Protein AF-K1UEY3-F1 (afdb_monomer_lite)

Sequence (201 aa):
MEVGGGGLFATTEDNLRLMKLYADDGMWNGERILSEDYAHKAVSLQNESATEAIGNPEASDNFLGYGFQIWLCQPKGVYRADGAMGQFSVVIPDLDMQISLNETATGAHWAQKTLDTLWAYLDRVKAVQHVEENPEQAARLATRMRHLAIAAPVFAPFSPLRSAINGKMFAVTKGRLRLWNEGMGSLSGAAGEQAIETAEF

Radius of gyration: 21.99 Å; chains: 1; bounding box: 61×35×56 Å

InterPro domains:
  IPR012338 Beta-lactamase/transpeptidase-like [G3DSA:3.40.710.10] (1-124)
  IPR012338 Beta-lactamase/transpeptidase-like [SSF56601] (2-107)
  IPR050789 Diverse Enzymatic Activities [PTHR43283] (2-100)

Secondary structure (DSSP, 8-state):
--BTTB-----HHHHHHHHHHHHTTTEETTEESS-HHHHHHHTS-SB--TTHHHH-TT-GGGGS-EETTEEE-SSTT-EEEEETTTEEEEEEGGGTEEEEEE---SSHHHHHHHHHHHHHHHHHHHHS--PPP-HHHHHHHHHHHHH--PPPP---SS-TTHHHHTT-----SSS---SS-HHHHHHTT---PPP-S----

pLDDT: mean 86.53, std 16.21, range [38.78, 98.69]

Foldseek 3Di:
DDDVQDDDDDDLVRQQVVVVCLLVLQDDPNDRNDHSVLSVQQQDAPDQQLCVCVVAVLQVQRRHHGRPQKGHGPPPSKIWRDDPQQFIWIDDNVVNDIDTDDHRHPGNNVNNVVRVVVVVVVVVVVVDDDDPDDVVVVVVVVVVVVPDDDPDPPDDVDDPCCVVPPPDDFDDPDDDDDPDDCVVCVVVVHDDDDDDPDGDD

Structure (mmCIF, N/CA/C/O backbone):
data_AF-K1UEY3-F1
#
_entry.id   AF-K1UEY3-F1
#
loop_
_atom_site.group_PDB
_atom_site.id
_atom_site.type_symbol
_atom_site.label_atom_id
_atom_site.label_alt_id
_atom_site.label_comp_id
_atom_site.label_asym_id
_atom_site.label_entity_id
_atom_site.label_seq_id
_atom_site.pdbx_PDB_ins_code
_atom_site.Cartn_x
_atom_site.Cartn_y
_atom_site.Cartn_z
_atom_site.occupancy
_atom_site.B_iso_or_equiv
_atom_site.auth_seq_id
_atom_site.auth_comp_id
_atom_site.auth_asym_id
_atom_site.auth_atom_id
_atom_site.pdbx_PDB_model_num
ATOM 1 N N . MET A 1 1 ? 9.711 -11.763 -15.385 1.00 48.81 1 MET A N 1
ATOM 2 C CA . MET A 1 1 ? 10.572 -12.481 -14.427 1.00 48.81 1 MET A CA 1
ATOM 3 C C . MET A 1 1 ? 10.137 -11.991 -13.073 1.00 48.81 1 MET A C 1
ATOM 5 O O . MET A 1 1 ? 10.229 -10.792 -12.845 1.00 48.81 1 MET A O 1
ATOM 9 N N . GLU A 1 2 ? 9.572 -12.871 -12.258 1.00 57.16 2 GLU A N 1
ATOM 10 C CA . GLU A 1 2 ? 9.259 -12.526 -10.877 1.00 57.16 2 GLU A CA 1
ATOM 11 C C . GLU A 1 2 ? 10.536 -12.657 -10.062 1.00 57.16 2 GLU A C 1
ATOM 13 O O . GLU A 1 2 ? 11.255 -13.654 -10.157 1.00 57.16 2 GLU A O 1
ATOM 18 N N . VAL A 1 3 ? 10.850 -11.608 -9.322 1.00 67.69 3 VAL A N 1
ATOM 19 C CA . VAL A 1 3 ? 11.932 -11.583 -8.343 1.00 67.69 3 VAL A CA 1
ATOM 20 C C . VAL A 1 3 ? 11.271 -11.265 -7.008 1.00 67.69 3 VAL A C 1
ATOM 22 O O . VAL A 1 3 ? 10.261 -10.577 -6.994 1.00 67.69 3 VAL A O 1
ATOM 25 N N . GLY A 1 4 ? 11.780 -11.766 -5.883 1.00 70.31 4 GLY A N 1
ATOM 26 C CA . GLY A 1 4 ? 11.072 -11.716 -4.588 1.00 70.31 4 GLY A CA 1
ATOM 27 C C . GLY A 1 4 ? 10.613 -10.333 -4.079 1.00 70.31 4 GLY A C 1
ATOM 28 O O . GLY A 1 4 ? 9.932 -10.285 -3.066 1.00 70.31 4 GLY A O 1
ATOM 29 N N . GLY A 1 5 ? 10.958 -9.231 -4.761 1.00 75.19 5 GLY A N 1
ATOM 30 C CA . GLY A 1 5 ? 10.465 -7.872 -4.502 1.00 75.19 5 GLY A CA 1
ATOM 31 C C . GLY A 1 5 ? 9.754 -7.188 -5.685 1.00 75.19 5 GLY A C 1
ATOM 32 O O . GLY A 1 5 ? 9.592 -5.973 -5.657 1.00 75.19 5 GLY A O 1
ATOM 33 N N . GLY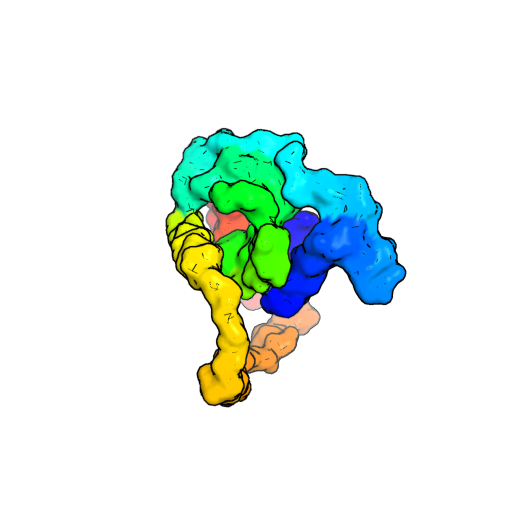 A 1 6 ? 9.368 -7.904 -6.751 1.00 80.81 6 GLY A N 1
ATOM 34 C CA . GLY A 1 6 ? 8.635 -7.305 -7.872 1.00 80.81 6 GLY A CA 1
ATOM 35 C C . GLY A 1 6 ? 8.422 -8.199 -9.099 1.00 80.81 6 GLY A C 1
ATOM 36 O O . GLY A 1 6 ? 9.022 -9.262 -9.257 1.00 80.81 6 GLY A O 1
ATOM 37 N N . GLY A 1 7 ? 7.569 -7.729 -10.014 1.00 82.19 7 GLY A N 1
ATOM 38 C CA . GLY A 1 7 ? 7.275 -8.406 -11.284 1.00 82.19 7 GLY A CA 1
ATOM 39 C C . GLY A 1 7 ? 6.047 -9.320 -11.271 1.00 82.19 7 GLY A C 1
ATOM 40 O O . GLY A 1 7 ? 5.759 -9.917 -12.308 1.00 82.19 7 GLY A O 1
ATOM 41 N N . LEU A 1 8 ? 5.332 -9.391 -10.141 1.00 84.75 8 LEU A N 1
ATOM 42 C CA . LEU A 1 8 ? 4.017 -10.022 -10.034 1.00 84.75 8 LEU A CA 1
ATOM 43 C C . LEU A 1 8 ? 2.961 -9.176 -10.754 1.00 84.75 8 LEU A C 1
ATOM 45 O O . LEU A 1 8 ? 2.913 -7.955 -10.594 1.00 84.75 8 LEU A O 1
ATOM 49 N N . PHE A 1 9 ? 2.087 -9.840 -11.505 1.00 86.56 9 PHE A N 1
ATOM 50 C CA . PHE A 1 9 ? 0.876 -9.236 -12.052 1.00 86.56 9 PHE A CA 1
ATOM 51 C C . PHE A 1 9 ? -0.319 -9.693 -11.220 1.00 86.56 9 PHE A C 1
ATOM 53 O O . PHE A 1 9 ? -0.610 -10.885 -11.155 1.00 86.56 9 PHE A O 1
ATOM 60 N N . ALA A 1 10 ? -1.009 -8.740 -10.603 1.00 88.81 10 ALA A N 1
ATOM 61 C CA . ALA A 1 10 ? -2.159 -8.981 -9.743 1.00 88.81 10 ALA A CA 1
ATOM 62 C C . ALA A 1 10 ? -3.260 -7.966 -10.061 1.00 88.81 10 ALA A C 1
ATOM 64 O O . ALA A 1 10 ? -2.978 -6.841 -10.486 1.00 88.81 10 ALA A O 1
ATOM 65 N N . THR A 1 11 ? -4.520 -8.357 -9.878 1.00 91.25 11 THR A N 1
ATOM 66 C CA . THR A 1 11 ? -5.636 -7.411 -9.963 1.00 91.25 11 THR A CA 1
ATOM 67 C C . THR A 1 11 ? -5.717 -6.558 -8.693 1.00 91.25 11 THR A C 1
ATOM 69 O O . THR A 1 11 ? -5.177 -6.920 -7.647 1.00 91.25 11 THR A O 1
ATOM 72 N N . THR A 1 12 ? -6.442 -5.435 -8.745 1.00 92.75 12 THR A N 1
ATOM 73 C CA . THR A 1 12 ? -6.751 -4.644 -7.539 1.00 92.75 12 THR A CA 1
ATOM 74 C C . THR A 1 12 ? -7.449 -5.494 -6.473 1.00 92.75 12 THR A C 1
ATOM 76 O O . THR A 1 12 ? -7.201 -5.333 -5.282 1.00 92.75 12 THR A O 1
ATOM 79 N N . GLU A 1 13 ? -8.296 -6.436 -6.897 1.00 94.31 13 GLU A N 1
ATOM 80 C CA . GLU A 1 13 ? -8.982 -7.349 -5.985 1.00 94.31 13 GLU A CA 1
ATOM 81 C C . GLU A 1 13 ? -8.008 -8.324 -5.313 1.00 94.31 13 GLU A C 1
ATOM 83 O O . GLU A 1 13 ? -8.126 -8.569 -4.116 1.00 94.31 13 GLU A O 1
ATOM 88 N N . ASP A 1 14 ? -7.012 -8.839 -6.034 1.00 95.19 14 ASP A N 1
ATOM 89 C CA . ASP A 1 14 ? -5.997 -9.730 -5.455 1.00 95.19 14 ASP A CA 1
ATOM 90 C C . ASP A 1 14 ? -5.161 -9.010 -4.389 1.00 95.19 14 ASP A C 1
ATOM 92 O O . ASP A 1 14 ? -4.939 -9.552 -3.305 1.00 95.19 14 ASP A O 1
ATOM 96 N N . ASN A 1 15 ? -4.779 -7.754 -4.645 1.00 95.12 15 ASN A N 1
ATOM 97 C CA . ASN A 1 15 ? -4.096 -6.907 -3.661 1.00 95.12 15 ASN A CA 1
ATOM 98 C C . ASN A 1 15 ? -4.966 -6.654 -2.421 1.00 95.12 15 ASN A C 1
ATOM 100 O O . ASN A 1 15 ? -4.459 -6.585 -1.295 1.00 95.12 15 ASN A O 1
ATOM 104 N N . LEU A 1 16 ? -6.282 -6.516 -2.613 1.00 95.75 16 LEU A N 1
ATOM 105 C CA . LEU A 1 16 ? -7.236 -6.379 -1.519 1.00 95.75 16 LEU A CA 1
ATOM 106 C C . LEU A 1 16 ? -7.303 -7.675 -0.699 1.00 95.75 16 LEU A C 1
ATOM 108 O O . LEU A 1 16 ? -7.108 -7.640 0.513 1.00 95.75 16 LEU A O 1
ATOM 112 N N . ARG A 1 17 ? -7.478 -8.834 -1.343 1.00 97.12 17 ARG A N 1
ATOM 113 C CA . ARG A 1 17 ? -7.512 -10.140 -0.662 1.00 97.12 17 ARG A CA 1
ATOM 114 C C . ARG A 1 17 ? -6.233 -10.423 0.126 1.00 97.12 17 ARG A C 1
ATOM 116 O O . ARG A 1 17 ? -6.317 -10.893 1.257 1.00 97.12 17 ARG A O 1
ATOM 123 N N . LEU A 1 18 ? -5.067 -10.091 -0.435 1.00 96.25 18 LEU A N 1
ATOM 124 C CA . LEU A 1 18 ? -3.784 -10.256 0.249 1.00 96.25 18 LEU A CA 1
ATOM 125 C C . LEU A 1 18 ? -3.750 -9.478 1.565 1.00 96.25 18 LEU A C 1
ATOM 127 O O . LEU A 1 18 ? -3.408 -10.031 2.600 1.00 96.25 18 LEU A O 1
ATOM 131 N N . MET A 1 19 ? -4.121 -8.202 1.549 1.00 97.81 19 MET A N 1
ATOM 132 C CA . MET A 1 19 ? -4.082 -7.397 2.770 1.00 97.81 19 MET A CA 1
ATOM 133 C C . MET A 1 19 ? -5.254 -7.690 3.717 1.00 97.81 19 MET A C 1
ATOM 135 O O . MET A 1 19 ? -5.104 -7.516 4.923 1.00 97.81 19 MET A O 1
ATOM 139 N N . LYS A 1 20 ? -6.364 -8.250 3.216 1.00 97.62 20 LYS A N 1
ATOM 140 C CA . LYS A 1 20 ? -7.438 -8.800 4.055 1.00 97.62 20 LYS A CA 1
ATOM 141 C C . LYS A 1 20 ? -6.966 -10.009 4.865 1.00 97.62 20 LYS A C 1
ATOM 143 O O . LYS A 1 20 ? -7.337 -10.124 6.023 1.00 97.62 20 LYS A O 1
ATOM 148 N N . LEU A 1 21 ? -6.092 -10.853 4.308 1.00 98.31 21 LEU A N 1
ATOM 149 C CA . LEU A 1 21 ? -5.454 -11.944 5.055 1.00 98.31 21 LEU A CA 1
ATOM 150 C C . LEU A 1 21 ? -4.649 -11.425 6.260 1.00 98.31 21 LEU A C 1
ATOM 152 O O . LEU A 1 21 ? -4.688 -12.039 7.322 1.00 98.31 21 LEU A O 1
ATOM 156 N N . TYR A 1 22 ? -3.934 -10.304 6.116 1.00 98.31 22 TYR A N 1
ATOM 157 C CA . TYR A 1 22 ? -3.237 -9.667 7.242 1.00 98.31 22 TYR A CA 1
ATOM 158 C C . TYR A 1 22 ? -4.208 -9.021 8.236 1.00 98.31 22 TYR A C 1
ATOM 160 O O . TYR A 1 22 ? -3.990 -9.131 9.438 1.00 98.31 22 TYR A O 1
ATOM 168 N N . ALA A 1 23 ? -5.280 -8.390 7.743 1.00 97.94 23 ALA A N 1
ATOM 169 C CA . ALA A 1 23 ? -6.330 -7.805 8.578 1.00 97.94 23 ALA A CA 1
ATOM 170 C C . ALA A 1 23 ? -7.088 -8.853 9.411 1.00 97.94 23 ALA A C 1
ATOM 172 O O . ALA A 1 23 ? -7.525 -8.549 10.515 1.00 97.94 23 ALA A O 1
ATOM 173 N N . ASP A 1 24 ? -7.197 -10.080 8.897 1.00 97.81 24 ASP A N 1
ATOM 174 C CA . ASP A 1 24 ? -7.846 -11.223 9.548 1.00 97.81 24 ASP A CA 1
ATOM 175 C C . ASP A 1 24 ? -6.836 -12.135 10.276 1.00 97.81 24 ASP A C 1
ATOM 177 O O . ASP A 1 24 ? -7.026 -13.351 10.362 1.00 97.81 24 ASP A O 1
ATOM 181 N N . ASP A 1 25 ? -5.725 -11.582 10.772 1.00 97.81 25 ASP A N 1
ATOM 182 C CA . ASP A 1 25 ? -4.740 -12.288 11.608 1.00 97.81 25 ASP A CA 1
ATOM 183 C C . ASP A 1 25 ? -4.156 -13.571 10.975 1.00 97.81 25 ASP A C 1
ATOM 185 O O . ASP A 1 25 ? -3.814 -14.555 11.652 1.00 97.81 25 ASP A O 1
ATOM 189 N N . GLY A 1 26 ? -4.050 -13.582 9.644 1.00 98.19 26 GLY A N 1
ATOM 190 C CA . GLY A 1 26 ? -3.556 -14.717 8.870 1.00 98.19 26 GLY A CA 1
ATOM 191 C C . GLY A 1 26 ? -4.595 -15.800 8.573 1.00 98.19 26 GLY A C 1
ATOM 192 O O . GLY A 1 26 ? -4.217 -16.877 8.099 1.00 98.19 26 GLY A O 1
ATOM 193 N N . MET A 1 27 ? -5.877 -15.548 8.843 1.00 98.25 27 MET A N 1
ATOM 194 C CA . MET A 1 27 ? -6.992 -16.441 8.534 1.00 98.25 27 MET A CA 1
ATOM 195 C C . MET A 1 27 ? -7.635 -16.078 7.192 1.00 98.25 27 MET A C 1
ATOM 197 O O . MET A 1 27 ? -7.913 -14.919 6.909 1.00 98.25 27 MET A O 1
ATOM 201 N N . TRP A 1 28 ? -7.943 -17.081 6.376 1.00 97.50 28 TRP A N 1
ATOM 202 C CA . TRP A 1 28 ? -8.722 -16.915 5.155 1.00 97.50 28 TRP A CA 1
ATOM 203 C C . TRP A 1 28 ? -9.786 -18.000 5.072 1.00 97.50 28 TRP A C 1
ATOM 205 O O . TRP A 1 28 ? -9.466 -19.183 5.021 1.00 97.50 28 TRP A O 1
ATOM 215 N N . ASN A 1 29 ? -11.066 -17.618 5.074 1.00 95.94 29 ASN A N 1
ATOM 216 C CA . ASN A 1 29 ? -12.194 -18.558 4.993 1.00 95.94 29 ASN A CA 1
ATOM 217 C C . ASN A 1 29 ? -12.120 -19.737 5.994 1.00 95.94 29 ASN A C 1
ATOM 219 O O . ASN A 1 29 ? -12.515 -20.856 5.677 1.00 95.94 29 ASN A O 1
ATOM 223 N N . GLY A 1 30 ? -11.621 -19.488 7.209 1.00 96.94 30 GLY A N 1
ATOM 224 C CA . GLY A 1 30 ? -11.472 -20.508 8.255 1.00 96.94 30 GLY A CA 1
ATOM 225 C C . GLY A 1 30 ? -10.204 -21.366 8.152 1.00 96.94 30 GLY A C 1
ATOM 226 O O . GLY A 1 30 ? -9.994 -22.227 9.005 1.00 96.94 30 GLY A O 1
ATOM 227 N N . GLU A 1 31 ? -9.345 -21.122 7.160 1.00 98.19 31 GLU A N 1
ATOM 228 C CA . GLU A 1 31 ? -8.023 -21.732 7.036 1.00 98.19 31 GLU A CA 1
ATOM 229 C C . GLU A 1 31 ? -6.918 -20.743 7.429 1.00 98.19 31 GLU A C 1
ATOM 231 O O . GLU A 1 31 ? -6.871 -19.606 6.959 1.00 98.19 31 GLU A O 1
ATOM 236 N N . ARG A 1 32 ? -5.991 -21.181 8.286 1.00 98.12 32 ARG A N 1
ATOM 237 C CA . ARG A 1 32 ? -4.841 -20.370 8.689 1.00 98.12 32 ARG A CA 1
ATOM 238 C C . ARG A 1 32 ? -3.732 -20.472 7.641 1.00 98.12 32 ARG A C 1
ATOM 240 O O . ARG A 1 32 ? -3.050 -21.491 7.578 1.00 98.12 32 ARG A O 1
ATOM 247 N N . ILE A 1 33 ? -3.521 -19.399 6.882 1.00 98.50 33 ILE A N 1
ATOM 248 C CA . ILE A 1 33 ? -2.442 -19.295 5.885 1.00 98.50 33 ILE A CA 1
ATOM 249 C C . ILE A 1 33 ? -1.169 -18.726 6.524 1.00 98.50 33 ILE A C 1
ATOM 251 O O . ILE A 1 33 ? -0.073 -19.224 6.269 1.00 98.50 33 ILE A O 1
ATOM 255 N N . LEU A 1 34 ? -1.304 -17.707 7.381 1.00 98.38 34 LEU A N 1
ATOM 256 C CA . LEU A 1 34 ? -0.196 -17.127 8.147 1.00 98.38 34 LEU A CA 1
ATOM 257 C C . LEU A 1 34 ? -0.386 -17.417 9.637 1.00 98.38 34 LEU A C 1
ATOM 259 O O . LEU A 1 34 ? -1.512 -17.445 10.146 1.00 98.38 34 LEU A O 1
ATOM 263 N N . SER A 1 35 ? 0.710 -17.623 10.370 1.00 98.50 35 SER A N 1
ATOM 264 C CA . SER A 1 35 ? 0.606 -17.627 11.829 1.00 98.50 35 SER A CA 1
ATOM 265 C C . SER A 1 35 ? 0.152 -16.248 12.308 1.00 98.50 35 SER A C 1
ATOM 267 O O . SER A 1 35 ? 0.538 -15.227 11.743 1.00 98.50 35 SER A O 1
ATOM 269 N N . GLU A 1 36 ? -0.659 -16.229 13.360 1.00 98.31 36 GLU A N 1
ATOM 270 C CA . GLU A 1 36 ? -1.155 -14.992 13.973 1.00 98.31 36 GLU A CA 1
ATOM 271 C C . GLU A 1 36 ? 0.005 -14.076 14.381 1.00 98.31 36 GLU A C 1
ATOM 273 O O . GLU A 1 36 ? 0.043 -12.910 14.004 1.00 98.31 36 GLU A O 1
ATOM 278 N N . ASP A 1 37 ? 1.031 -14.648 15.024 1.00 98.44 37 ASP A N 1
ATOM 279 C CA . ASP A 1 37 ? 2.262 -13.936 15.385 1.00 98.44 37 ASP A CA 1
ATOM 280 C C . ASP A 1 37 ? 2.968 -13.316 14.168 1.00 98.44 37 ASP A C 1
ATOM 282 O O . ASP A 1 37 ? 3.451 -12.187 14.243 1.00 98.44 37 ASP A O 1
ATOM 286 N N . TYR A 1 38 ? 3.009 -14.018 13.029 1.00 98.56 38 TYR A N 1
ATOM 287 C CA . TYR A 1 38 ? 3.603 -13.468 11.812 1.00 98.56 38 TYR A CA 1
ATOM 288 C C . TYR A 1 38 ? 2.766 -12.317 11.254 1.00 98.56 38 TYR A C 1
ATOM 290 O O . TYR A 1 38 ? 3.332 -11.278 10.919 1.00 98.56 38 TYR A O 1
ATOM 298 N N . ALA A 1 39 ? 1.442 -12.479 11.170 1.00 98.38 39 ALA A N 1
ATOM 299 C CA . ALA A 1 39 ? 0.544 -11.437 10.679 1.00 98.38 39 ALA A CA 1
ATOM 300 C C . ALA A 1 39 ? 0.660 -10.164 11.535 1.00 98.38 39 ALA A C 1
ATOM 302 O O . ALA A 1 39 ? 0.874 -9.082 10.992 1.00 98.38 39 ALA A O 1
ATOM 303 N N . HIS A 1 40 ? 0.645 -10.303 12.866 1.00 98.19 40 HIS A N 1
ATOM 304 C CA . HIS A 1 40 ? 0.783 -9.187 13.811 1.00 98.19 40 HIS A CA 1
ATOM 305 C C . HIS A 1 40 ? 2.147 -8.502 13.723 1.00 98.19 40 HIS A C 1
ATOM 307 O O . HIS A 1 40 ? 2.232 -7.273 13.739 1.00 98.19 40 HIS A O 1
ATOM 313 N N . LYS A 1 41 ? 3.235 -9.271 13.597 1.00 98.56 41 LYS A N 1
ATOM 314 C CA . LYS A 1 41 ? 4.579 -8.703 13.407 1.00 98.56 41 LYS A CA 1
ATOM 315 C C . LYS A 1 41 ? 4.724 -7.992 12.067 1.00 98.56 41 LYS A C 1
ATOM 317 O O . LYS A 1 41 ? 5.356 -6.943 12.018 1.00 98.56 41 LYS A O 1
ATOM 322 N N . ALA A 1 42 ? 4.126 -8.527 11.004 1.00 98.31 42 ALA A N 1
ATOM 323 C CA . ALA A 1 42 ? 4.171 -7.912 9.682 1.00 98.31 42 ALA A CA 1
ATOM 324 C C . ALA A 1 42 ? 3.507 -6.531 9.672 1.00 98.31 42 ALA A C 1
ATOM 326 O O . ALA A 1 42 ? 3.998 -5.632 9.011 1.00 98.31 42 ALA A O 1
ATOM 327 N N . VAL A 1 43 ? 2.427 -6.327 10.424 1.00 98.19 43 VAL A N 1
ATOM 328 C CA . VAL A 1 43 ? 1.698 -5.043 10.437 1.00 98.19 43 VAL A CA 1
ATOM 329 C C . VAL A 1 43 ? 2.111 -4.112 11.584 1.00 98.19 43 VAL A C 1
ATOM 331 O O . VAL A 1 43 ? 1.445 -3.113 11.847 1.00 98.19 43 VAL A O 1
ATOM 334 N N . SER A 1 44 ? 3.202 -4.426 12.285 1.00 97.88 44 SER A N 1
ATOM 335 C CA . SER A 1 44 ? 3.739 -3.623 13.388 1.00 97.88 44 SER A CA 1
ATOM 336 C C . SER A 1 44 ? 5.190 -3.219 13.137 1.00 97.88 44 SER A C 1
ATOM 338 O O . SER A 1 44 ? 5.862 -3.741 12.250 1.00 97.88 44 SER A O 1
ATOM 340 N N . LEU A 1 45 ? 5.683 -2.256 13.914 1.00 98.25 45 LEU A N 1
ATOM 341 C CA . LEU A 1 45 ? 7.035 -1.730 13.759 1.00 98.25 45 LEU A CA 1
ATOM 342 C C . LEU A 1 45 ? 8.080 -2.812 14.058 1.00 98.25 45 LEU A C 1
ATOM 344 O O . LEU A 1 45 ? 8.238 -3.220 15.208 1.00 98.25 45 LEU A O 1
ATOM 348 N N . GLN A 1 46 ? 8.811 -3.238 13.027 1.00 98.38 46 GLN A N 1
ATOM 349 C CA . GLN A 1 46 ? 9.961 -4.141 13.161 1.00 98.38 46 GLN A CA 1
ATOM 350 C C . GLN A 1 46 ? 11.279 -3.446 12.796 1.00 98.38 46 GLN A C 1
ATOM 352 O O . GLN A 1 46 ? 12.336 -3.836 13.288 1.00 98.38 46 GLN A O 1
ATOM 357 N N . ASN A 1 47 ? 11.221 -2.418 11.944 1.00 97.56 47 ASN A N 1
ATOM 358 C CA . ASN A 1 47 ? 12.363 -1.609 11.543 1.00 97.56 47 ASN A CA 1
ATOM 359 C C . ASN A 1 47 ? 11.983 -0.125 11.463 1.00 97.56 47 ASN A C 1
ATOM 361 O O . ASN A 1 47 ? 10.965 0.228 10.865 1.00 97.56 47 ASN A O 1
ATOM 365 N N . GLU A 1 48 ? 12.829 0.730 12.029 1.00 97.88 48 GLU A N 1
ATOM 366 C CA . GLU A 1 48 ? 12.753 2.179 11.849 1.00 97.88 48 GLU A CA 1
ATOM 367 C C . GLU A 1 48 ? 13.144 2.532 10.411 1.00 97.88 48 GLU A C 1
ATOM 369 O O . GLU A 1 48 ? 14.123 2.007 9.879 1.00 97.88 48 GLU A O 1
ATOM 374 N N . SER A 1 49 ? 12.407 3.439 9.773 1.00 96.69 49 SER A N 1
ATOM 375 C CA . SER A 1 49 ? 12.634 3.785 8.362 1.00 96.69 49 SER A CA 1
ATOM 376 C C . SER A 1 49 ? 12.825 5.281 8.115 1.00 96.69 49 SER A C 1
ATOM 378 O O . SER A 1 49 ? 12.815 5.732 6.975 1.00 96.69 49 SER A O 1
ATOM 380 N N . ALA A 1 50 ? 13.077 6.071 9.162 1.00 96.94 50 ALA A N 1
ATOM 381 C CA . ALA A 1 50 ? 13.257 7.521 9.045 1.00 96.94 50 ALA A CA 1
ATOM 382 C C . ALA A 1 50 ? 14.402 7.937 8.095 1.00 96.94 50 ALA A C 1
ATOM 384 O O . ALA A 1 50 ? 14.379 9.026 7.523 1.00 96.94 50 ALA A O 1
ATOM 385 N N . THR A 1 51 ? 15.403 7.073 7.894 1.00 96.25 51 THR A N 1
ATOM 386 C CA . THR A 1 51 ? 16.525 7.317 6.972 1.00 96.25 51 THR A CA 1
ATOM 387 C C . THR A 1 51 ? 16.126 7.306 5.499 1.00 96.25 51 THR A C 1
ATOM 389 O O . THR A 1 51 ? 16.879 7.833 4.683 1.00 96.25 51 THR A O 1
ATOM 392 N N . GLU A 1 52 ? 14.953 6.771 5.146 1.00 93.44 52 GLU A N 1
ATOM 393 C CA . GLU A 1 52 ? 14.415 6.840 3.779 1.00 93.44 52 GLU A CA 1
ATOM 394 C C . GLU A 1 52 ? 14.311 8.289 3.281 1.00 93.44 52 GLU A C 1
ATOM 396 O O . GLU A 1 52 ? 14.481 8.548 2.091 1.00 93.44 52 GLU A O 1
ATOM 401 N N . ALA A 1 53 ? 14.165 9.258 4.191 1.00 95.19 53 ALA A N 1
ATOM 402 C CA . ALA A 1 53 ? 14.170 10.682 3.871 1.00 95.19 53 ALA A CA 1
ATOM 403 C C 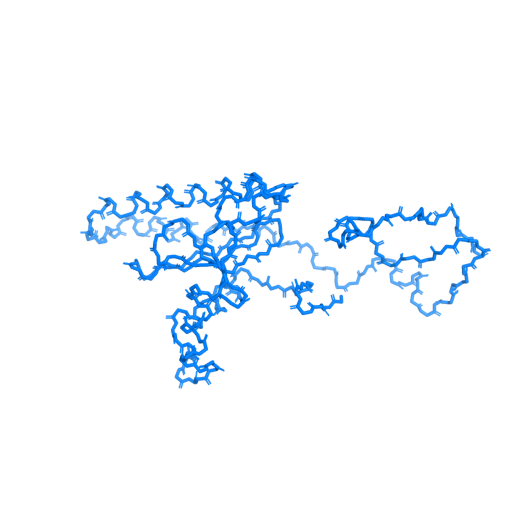. ALA A 1 53 ? 15.454 11.161 3.166 1.00 95.19 53 ALA A C 1
ATOM 405 O O . ALA A 1 53 ? 15.430 12.182 2.482 1.00 95.19 53 ALA A O 1
ATOM 406 N N . ILE A 1 54 ? 16.574 10.441 3.308 1.00 95.38 54 ILE A N 1
ATOM 407 C CA . ILE A 1 54 ? 17.846 10.777 2.651 1.00 95.38 54 ILE A CA 1
ATOM 408 C C . ILE A 1 54 ? 17.771 10.498 1.143 1.00 95.38 54 ILE A C 1
ATOM 410 O O . ILE A 1 54 ? 18.282 11.285 0.348 1.00 95.38 54 ILE A O 1
ATOM 414 N N . GLY A 1 55 ? 17.160 9.375 0.751 1.00 92.44 55 GLY A N 1
ATOM 415 C CA . GLY A 1 55 ? 17.085 8.931 -0.644 1.00 92.44 55 GLY A CA 1
ATOM 416 C C . GLY A 1 55 ? 15.778 9.300 -1.342 1.00 92.44 55 GLY A C 1
ATOM 417 O O . GLY A 1 55 ? 15.762 9.472 -2.559 1.00 92.44 55 GLY A O 1
ATOM 418 N N . ASN A 1 56 ? 14.693 9.439 -0.581 1.00 91.00 56 ASN A N 1
ATOM 419 C CA . ASN A 1 56 ? 13.352 9.689 -1.092 1.00 91.00 56 ASN A CA 1
ATOM 420 C C . ASN A 1 56 ? 12.566 10.663 -0.187 1.00 91.00 56 ASN A C 1
ATOM 422 O O . ASN A 1 56 ? 11.568 10.279 0.426 1.00 91.00 56 ASN A O 1
ATOM 426 N N . PRO A 1 57 ? 13.002 11.933 -0.082 1.00 94.25 57 PRO A N 1
ATOM 427 C CA . PRO A 1 57 ? 12.447 12.909 0.862 1.00 94.25 57 PRO A CA 1
ATOM 428 C C . PRO A 1 57 ? 10.959 13.229 0.651 1.00 94.25 57 PRO A C 1
ATOM 430 O O . PRO A 1 57 ? 10.313 13.733 1.565 1.00 94.25 57 PRO A O 1
ATOM 433 N N . GLU A 1 58 ? 10.407 12.953 -0.533 1.00 95.50 58 GLU A N 1
ATOM 434 C CA . GLU A 1 58 ? 9.002 13.230 -0.856 1.00 95.50 58 GLU A CA 1
ATOM 435 C C . GLU A 1 58 ? 8.039 12.139 -0.352 1.00 95.50 58 GLU A C 1
ATOM 437 O O . GLU A 1 58 ? 6.851 12.409 -0.215 1.00 95.50 58 GLU A O 1
ATOM 442 N N . ALA A 1 59 ? 8.519 10.924 -0.058 1.00 94.62 59 ALA A N 1
ATOM 443 C CA . ALA A 1 59 ? 7.689 9.796 0.382 1.00 94.62 59 ALA A CA 1
ATOM 444 C C . ALA A 1 59 ? 7.555 9.743 1.910 1.00 94.62 59 ALA A C 1
ATOM 446 O O . ALA A 1 59 ? 7.970 8.781 2.552 1.00 94.62 59 ALA A O 1
ATOM 447 N N . SER A 1 60 ? 7.005 10.799 2.506 1.00 96.56 60 SER A N 1
ATOM 448 C CA . SER A 1 60 ? 6.980 10.967 3.964 1.00 96.56 60 SER A CA 1
ATOM 449 C C . SER A 1 60 ? 6.302 9.841 4.755 1.00 96.56 60 SER A C 1
ATOM 451 O O . SER A 1 60 ? 6.708 9.565 5.883 1.00 96.56 60 SER A O 1
ATOM 453 N N . ASP A 1 61 ? 5.320 9.146 4.176 1.00 96.81 61 ASP A N 1
ATOM 454 C CA . ASP A 1 61 ? 4.715 7.967 4.802 1.00 96.81 61 ASP A CA 1
ATOM 455 C C . ASP A 1 61 ? 5.717 6.807 4.966 1.00 96.81 61 ASP A C 1
ATOM 457 O O . ASP A 1 61 ? 5.591 6.014 5.895 1.00 96.81 61 ASP A O 1
ATOM 461 N N . ASN A 1 62 ? 6.750 6.718 4.120 1.00 95.88 62 ASN A N 1
ATOM 462 C CA . ASN A 1 62 ? 7.781 5.678 4.213 1.00 95.88 62 ASN A CA 1
ATOM 463 C C . ASN A 1 62 ? 8.719 5.893 5.405 1.00 95.88 62 ASN A C 1
ATOM 465 O O . ASN A 1 62 ? 9.586 5.067 5.665 1.00 95.88 62 ASN A O 1
ATOM 469 N N . PHE A 1 63 ? 8.601 6.991 6.148 1.00 97.44 63 PHE A N 1
ATOM 470 C CA . PHE A 1 63 ? 9.519 7.288 7.252 1.00 97.44 63 PHE A CA 1
ATOM 471 C C . PHE A 1 63 ? 9.038 6.698 8.579 1.00 97.44 63 PHE A C 1
ATOM 473 O O . PHE A 1 63 ? 9.747 6.780 9.580 1.00 97.44 63 PHE A O 1
ATOM 480 N N . LEU A 1 64 ? 7.827 6.134 8.597 1.00 97.38 64 LEU A N 1
ATOM 481 C CA . LEU A 1 64 ? 7.095 5.825 9.825 1.00 97.38 64 LEU A CA 1
ATOM 482 C C . LEU A 1 64 ? 7.230 4.382 10.303 1.00 97.38 64 LEU A C 1
ATOM 484 O O . LEU A 1 64 ? 6.548 3.968 11.239 1.00 97.38 64 LEU A O 1
ATOM 488 N N . GLY A 1 65 ? 8.131 3.634 9.682 1.00 97.81 65 GLY A N 1
ATOM 489 C CA . GLY A 1 65 ? 8.458 2.277 10.053 1.00 97.81 65 GLY A CA 1
ATOM 490 C C . GLY A 1 65 ? 7.970 1.238 9.062 1.00 97.81 65 GLY A C 1
ATOM 491 O O . GLY A 1 65 ? 7.099 1.458 8.215 1.00 97.81 65 GLY A O 1
ATOM 492 N N . TYR A 1 66 ? 8.566 0.064 9.208 1.00 97.88 66 TYR A N 1
ATOM 493 C CA . TYR A 1 66 ? 8.359 -1.061 8.320 1.00 97.88 66 TYR A CA 1
ATOM 494 C C . TYR A 1 66 ? 8.263 -2.357 9.123 1.00 97.88 66 TYR A C 1
ATOM 496 O O . TYR A 1 66 ? 9.081 -2.623 10.011 1.00 97.88 66 TYR A O 1
ATOM 504 N N . GLY A 1 67 ? 7.256 -3.163 8.810 1.00 97.88 67 GLY A N 1
ATOM 505 C CA . GLY A 1 67 ? 7.032 -4.485 9.377 1.00 97.88 67 GLY A CA 1
ATOM 506 C C . GLY A 1 67 ? 7.172 -5.539 8.292 1.00 97.88 67 GLY A C 1
ATOM 507 O O . GLY A 1 67 ? 6.317 -5.680 7.428 1.00 97.88 67 GLY A O 1
ATOM 508 N N . PHE A 1 68 ? 8.273 -6.286 8.306 1.00 95.56 68 PHE A N 1
ATOM 509 C CA . PHE A 1 68 ? 8.610 -7.269 7.269 1.00 95.56 68 PHE A CA 1
ATOM 510 C C . PHE A 1 68 ? 8.520 -6.754 5.833 1.00 95.56 68 PHE A C 1
ATOM 512 O O . PHE A 1 68 ? 9.560 -6.397 5.307 1.00 95.56 68 PHE A O 1
ATOM 519 N N . GLN A 1 69 ? 7.356 -6.802 5.180 1.00 94.44 69 GLN A N 1
ATOM 520 C CA . GLN A 1 69 ? 7.122 -6.333 3.809 1.00 94.44 69 GLN A CA 1
ATOM 521 C C . GLN A 1 69 ? 5.966 -5.310 3.718 1.00 94.44 69 GLN A C 1
ATOM 523 O O . GLN A 1 69 ? 5.405 -5.098 2.646 1.00 94.44 69 GLN A O 1
ATOM 528 N N . ILE A 1 70 ? 5.576 -4.711 4.848 1.00 97.94 70 ILE A N 1
ATOM 529 C CA . ILE A 1 70 ? 4.412 -3.832 4.998 1.00 97.94 70 ILE A CA 1
ATOM 530 C C . ILE A 1 70 ? 4.858 -2.501 5.615 1.00 97.94 70 ILE A C 1
ATOM 532 O O . ILE A 1 70 ? 5.585 -2.472 6.610 1.00 97.94 70 ILE A O 1
ATOM 536 N N . TRP A 1 71 ? 4.398 -1.391 5.042 1.00 98.19 71 TRP A N 1
ATOM 537 C CA . TRP A 1 71 ? 4.666 -0.046 5.546 1.00 98.19 71 TRP A CA 1
ATOM 538 C C . TRP A 1 71 ? 3.650 0.374 6.598 1.00 98.19 71 TRP A C 1
ATOM 540 O O . TRP A 1 71 ? 2.446 0.160 6.432 1.00 98.19 71 TRP A O 1
ATOM 550 N N . LEU A 1 72 ? 4.126 1.045 7.644 1.00 98.44 72 LEU A N 1
ATOM 551 C CA . LEU A 1 72 ? 3.262 1.816 8.532 1.00 98.44 72 LEU A CA 1
ATOM 552 C C . LEU A 1 72 ? 2.920 3.161 7.880 1.00 98.44 72 LEU A C 1
ATOM 554 O O . LEU A 1 72 ? 3.617 3.625 6.978 1.00 98.44 72 LEU A O 1
ATOM 558 N N . CYS A 1 73 ? 1.806 3.758 8.290 1.00 98.06 73 CYS A N 1
ATOM 559 C CA . CYS A 1 73 ? 1.274 4.972 7.671 1.00 98.06 73 CYS A CA 1
ATOM 560 C C . CYS A 1 73 ? 1.128 6.116 8.678 1.00 98.06 73 CYS A C 1
ATOM 562 O O . CYS A 1 73 ? 1.147 5.900 9.892 1.00 98.06 73 CYS A O 1
ATOM 564 N N . GLN A 1 74 ? 0.952 7.341 8.170 1.00 97.31 74 GLN A N 1
ATOM 565 C CA . GLN A 1 74 ? 0.755 8.534 9.005 1.00 97.31 74 GLN A CA 1
ATOM 566 C C . GLN A 1 74 ? -0.416 8.401 9.986 1.00 97.31 74 GLN A C 1
ATOM 568 O O . GLN A 1 74 ? -0.229 8.694 11.174 1.00 97.31 74 GLN A O 1
ATOM 573 N N . PRO A 1 75 ? -1.613 7.939 9.572 1.00 97.19 75 PRO A N 1
ATOM 574 C CA . PRO A 1 75 ? -2.656 7.651 10.538 1.00 97.19 75 PRO A CA 1
ATOM 575 C C . PRO A 1 75 ? -2.250 6.460 11.409 1.00 97.19 75 PRO A C 1
ATOM 577 O O . PRO A 1 75 ? -1.966 5.365 10.925 1.00 97.19 75 PRO A O 1
ATOM 580 N N . LYS A 1 76 ? -2.263 6.666 12.727 1.00 95.12 76 LYS A N 1
ATOM 581 C CA . LYS A 1 76 ? -1.902 5.632 13.699 1.00 95.12 76 LYS A CA 1
ATOM 582 C C . LYS A 1 76 ? -2.725 4.355 13.482 1.00 95.12 76 LYS A C 1
ATOM 584 O O . LYS A 1 76 ? -3.945 4.420 13.376 1.00 95.12 76 LYS A O 1
ATOM 589 N N . GLY A 1 77 ? -2.044 3.208 13.469 1.00 96.31 77 GLY A N 1
ATOM 590 C CA . GLY A 1 77 ? -2.662 1.886 13.305 1.00 96.31 77 GLY A CA 1
ATOM 591 C C . GLY A 1 77 ? -2.985 1.508 11.857 1.00 96.31 77 GLY A C 1
ATOM 592 O O . GLY A 1 77 ? -3.394 0.377 11.613 1.00 96.31 77 GLY A O 1
ATOM 593 N N . VAL A 1 78 ? -2.780 2.417 10.900 1.00 98.38 78 VAL A N 1
ATOM 594 C CA . VAL A 1 78 ? -2.938 2.143 9.469 1.00 98.38 78 VAL A CA 1
ATOM 595 C C . VAL A 1 78 ? -1.631 1.607 8.897 1.00 98.38 78 VAL A C 1
ATOM 597 O O . VAL A 1 78 ? -0.542 2.078 9.235 1.00 98.38 78 VAL A O 1
ATOM 600 N N . TYR A 1 79 ? -1.748 0.625 8.012 1.00 98.62 79 TYR A N 1
ATOM 601 C CA . TYR A 1 79 ? -0.620 -0.018 7.349 1.00 98.62 79 TYR A CA 1
ATOM 602 C C . TYR A 1 79 ? -0.963 -0.353 5.898 1.00 98.62 79 TYR A C 1
ATOM 604 O O . TYR A 1 79 ? -2.139 -0.447 5.529 1.00 98.62 79 TYR A O 1
ATOM 612 N N . ARG A 1 80 ? 0.058 -0.519 5.051 1.00 98.31 80 ARG A N 1
ATOM 613 C CA . ARG A 1 80 ? -0.141 -0.791 3.625 1.00 98.31 80 ARG A CA 1
ATOM 614 C C . ARG A 1 80 ? 0.920 -1.695 3.011 1.00 98.31 80 ARG A C 1
ATOM 616 O O . ARG A 1 80 ? 2.102 -1.597 3.337 1.00 98.31 80 ARG A O 1
ATOM 623 N N . ALA A 1 81 ? 0.496 -2.513 2.053 1.00 97.00 81 ALA A N 1
ATOM 624 C CA . ALA A 1 81 ? 1.399 -2.999 1.016 1.00 97.00 81 ALA A CA 1
ATOM 625 C C . ALA A 1 81 ? 1.610 -1.884 -0.018 1.00 97.00 81 ALA A C 1
ATOM 627 O O . ALA A 1 81 ? 0.659 -1.179 -0.374 1.00 97.00 81 ALA A O 1
ATOM 628 N N . ASP A 1 82 ? 2.850 -1.733 -0.477 1.00 93.62 82 ASP A N 1
ATOM 629 C CA . ASP A 1 82 ? 3.299 -0.636 -1.334 1.00 93.62 82 ASP A CA 1
ATOM 630 C C . ASP A 1 82 ? 4.141 -1.190 -2.488 1.00 93.62 82 ASP A C 1
ATOM 632 O O . ASP A 1 82 ? 5.099 -1.937 -2.276 1.00 93.62 82 ASP A O 1
ATOM 636 N N . GLY A 1 83 ? 3.755 -0.853 -3.713 1.00 92.50 83 GLY A N 1
ATOM 637 C CA . GLY A 1 83 ? 4.482 -1.166 -4.930 1.00 92.50 83 GLY A CA 1
ATOM 638 C C . GLY A 1 83 ? 4.816 0.096 -5.716 1.00 92.50 83 GLY A C 1
ATOM 639 O O . GLY A 1 83 ? 4.108 1.106 -5.664 1.00 92.50 83 GLY A O 1
ATOM 640 N N . ALA A 1 84 ? 5.888 0.009 -6.506 1.00 89.44 84 ALA A N 1
ATOM 641 C CA . ALA A 1 84 ? 6.391 1.119 -7.306 1.00 89.44 84 ALA A CA 1
ATOM 642 C C . ALA A 1 84 ? 5.288 1.809 -8.129 1.00 89.44 84 ALA A C 1
ATOM 644 O O . ALA A 1 84 ? 4.399 1.163 -8.683 1.00 89.44 84 ALA A O 1
ATOM 645 N N . MET A 1 85 ? 5.395 3.132 -8.263 1.00 91.50 85 MET A N 1
ATOM 646 C CA . MET A 1 85 ? 4.448 3.964 -9.020 1.00 91.50 85 MET A CA 1
ATOM 647 C C . MET A 1 85 ? 3.023 4.013 -8.431 1.00 91.50 85 MET A C 1
ATOM 649 O O . MET A 1 85 ? 2.084 4.296 -9.169 1.00 91.50 85 MET A O 1
ATOM 653 N N . GLY A 1 86 ? 2.860 3.778 -7.123 1.00 92.50 86 GLY A N 1
ATOM 654 C CA . GLY A 1 86 ? 1.585 3.966 -6.418 1.00 92.50 86 GLY A CA 1
ATOM 655 C C . GLY A 1 86 ? 0.658 2.751 -6.476 1.00 92.50 86 GLY A C 1
ATOM 656 O O . GLY A 1 86 ? -0.540 2.889 -6.713 1.00 92.50 86 GLY A O 1
ATOM 657 N N . GLN A 1 87 ? 1.200 1.544 -6.282 1.00 95.00 87 GLN A N 1
ATOM 658 C CA . GLN A 1 87 ? 0.366 0.356 -6.068 1.00 95.00 87 GLN A CA 1
ATOM 659 C C . GLN A 1 87 ? 0.132 0.217 -4.569 1.00 95.00 87 GLN A C 1
ATOM 661 O O . GLN A 1 87 ? 1.041 -0.195 -3.855 1.00 95.00 87 GLN A O 1
ATOM 666 N N . PHE A 1 88 ? -1.055 0.563 -4.075 1.00 97.31 88 PHE A N 1
ATOM 667 C CA . PHE A 1 88 ? -1.333 0.497 -2.640 1.00 97.31 88 PHE A CA 1
ATOM 668 C C . PHE A 1 88 ? -2.458 -0.482 -2.316 1.00 97.31 88 PHE A C 1
ATOM 670 O O . PHE A 1 88 ? -3.450 -0.616 -3.039 1.00 97.31 88 PHE A O 1
ATOM 677 N N . SER A 1 89 ? -2.321 -1.144 -1.174 1.00 97.81 89 SER A N 1
ATOM 678 C CA . SER A 1 89 ? -3.414 -1.828 -0.488 1.00 97.81 89 SER A CA 1
ATOM 679 C C . SER A 1 89 ? -3.312 -1.487 0.990 1.00 97.81 89 SER A C 1
ATOM 681 O O . SER A 1 89 ? -2.391 -1.929 1.673 1.00 97.81 89 SER A O 1
ATOM 683 N N . VAL A 1 90 ? -4.209 -0.614 1.440 1.00 98.56 90 VAL A N 1
ATOM 684 C CA . VAL A 1 90 ? -4.178 0.073 2.733 1.00 98.56 90 VAL A CA 1
ATOM 685 C C . VAL A 1 90 ? -5.269 -0.502 3.625 1.00 98.56 90 VAL A C 1
ATOM 687 O O . VAL A 1 90 ? -6.428 -0.550 3.210 1.00 98.56 90 VAL A O 1
ATOM 690 N N . VAL A 1 91 ? -4.918 -0.899 4.846 1.00 98.69 91 VAL A N 1
ATOM 691 C CA . VAL A 1 91 ? -5.861 -1.401 5.854 1.00 98.69 91 VAL A CA 1
ATOM 692 C C . VAL A 1 91 ? -6.018 -0.373 6.966 1.00 98.69 91 VAL A C 1
ATOM 694 O O . VAL A 1 91 ? -5.033 0.153 7.480 1.00 98.69 91 VAL A O 1
ATOM 697 N N . ILE A 1 92 ? -7.267 -0.105 7.345 1.00 98.19 92 ILE A N 1
ATOM 698 C CA . ILE A 1 92 ? -7.662 0.866 8.361 1.00 98.19 92 ILE A CA 1
ATOM 699 C C . ILE A 1 92 ? -8.494 0.138 9.432 1.00 98.19 92 ILE A C 1
ATOM 701 O O . ILE A 1 92 ? -9.727 0.168 9.367 1.00 98.19 92 ILE A O 1
ATOM 705 N N . PRO A 1 93 ? -7.846 -0.522 10.415 1.00 96.81 93 PRO A N 1
ATOM 706 C CA . PRO A 1 93 ? -8.533 -1.404 11.362 1.00 96.81 93 PRO A CA 1
ATOM 707 C C . PRO A 1 93 ? -9.639 -0.713 12.165 1.00 96.81 93 PRO A C 1
ATOM 709 O O . PRO A 1 93 ? -10.742 -1.238 12.266 1.00 96.81 93 PRO A O 1
ATOM 712 N N . ASP A 1 94 ? -9.385 0.504 12.657 1.00 94.44 94 ASP A N 1
ATOM 713 C CA . ASP A 1 94 ? -10.348 1.272 13.466 1.00 94.44 94 ASP A CA 1
ATOM 714 C C . ASP A 1 94 ? -11.668 1.580 12.734 1.00 94.44 94 ASP A C 1
ATOM 716 O O . ASP A 1 94 ? -12.654 1.945 13.372 1.00 94.44 94 ASP A O 1
ATOM 720 N N . LEU A 1 95 ? -11.683 1.483 11.399 1.00 93.94 95 LEU A N 1
ATOM 721 C CA . LEU A 1 95 ? -12.862 1.718 10.564 1.00 93.94 95 LEU A CA 1
ATOM 722 C C . LEU A 1 95 ? -13.420 0.442 9.923 1.00 93.94 95 LEU A C 1
ATOM 724 O O . LEU A 1 95 ? -14.349 0.561 9.128 1.00 93.94 95 LEU A O 1
ATOM 728 N N . ASP A 1 96 ? -12.846 -0.734 10.211 1.00 94.62 96 ASP A N 1
ATOM 729 C CA . ASP A 1 96 ? -13.124 -1.983 9.482 1.00 94.62 96 ASP A CA 1
ATOM 730 C C . ASP A 1 96 ? -13.114 -1.759 7.956 1.00 94.62 96 ASP A C 1
ATOM 732 O O . ASP A 1 96 ? -14.044 -2.086 7.218 1.00 94.62 96 ASP A O 1
ATOM 736 N N . MET A 1 97 ? -12.074 -1.063 7.484 1.00 96.25 97 MET A N 1
ATOM 737 C CA . MET A 1 97 ? -12.004 -0.553 6.119 1.00 96.25 97 MET A CA 1
ATOM 738 C C . MET A 1 97 ? -10.694 -0.941 5.451 1.00 96.25 97 MET A C 1
ATOM 740 O O . MET A 1 97 ? -9.623 -0.934 6.059 1.00 96.25 97 MET A O 1
ATOM 744 N N . GLN A 1 98 ? -10.779 -1.201 4.150 1.00 97.50 98 GLN A N 1
ATOM 745 C CA . GLN A 1 98 ? -9.627 -1.436 3.301 1.00 97.50 98 GLN A CA 1
ATOM 746 C C . GLN A 1 98 ? -9.800 -0.740 1.954 1.00 97.50 98 GLN A C 1
ATOM 748 O O . GLN A 1 98 ? -10.886 -0.744 1.374 1.00 97.50 98 GLN A O 1
ATOM 753 N N . ILE A 1 99 ? -8.720 -0.147 1.448 1.00 97.69 99 ILE A N 1
ATOM 754 C CA . ILE A 1 99 ? -8.706 0.561 0.167 1.00 97.69 99 ILE A CA 1
ATOM 755 C C . ILE A 1 99 ? -7.498 0.083 -0.633 1.00 97.69 99 ILE A C 1
ATOM 757 O O . ILE A 1 99 ? -6.362 0.207 -0.181 1.00 97.69 99 ILE A O 1
ATOM 761 N N . SER A 1 100 ? -7.738 -0.448 -1.834 1.00 97.06 100 SER A N 1
ATOM 762 C CA . SER A 1 100 ? -6.676 -0.778 -2.786 1.00 97.06 100 SER A CA 1
ATOM 763 C C . SER A 1 100 ? -6.807 0.055 -4.051 1.00 97.06 100 SER A C 1
ATOM 765 O O . SER A 1 100 ? -7.911 0.344 -4.515 1.00 97.06 100 SER A O 1
ATOM 767 N N . LEU A 1 101 ? -5.663 0.474 -4.575 1.00 94.75 101 LEU A N 1
ATOM 768 C CA . LEU A 1 101 ? -5.552 1.367 -5.712 1.00 94.75 101 LEU A CA 1
ATOM 769 C C . LEU A 1 101 ? -4.316 1.007 -6.538 1.00 94.75 101 LEU A C 1
ATOM 771 O O . LEU A 1 101 ? -3.271 0.632 -6.005 1.00 94.75 101 LEU A O 1
ATOM 775 N N . ASN A 1 102 ? -4.470 1.108 -7.854 1.00 92.81 102 ASN A N 1
ATOM 776 C CA . ASN A 1 102 ? -3.401 0.935 -8.823 1.00 92.81 102 ASN A CA 1
ATOM 777 C C . ASN A 1 102 ? -3.206 2.257 -9.556 1.00 92.81 102 ASN A C 1
ATOM 779 O O . ASN A 1 102 ? -4.135 2.762 -10.190 1.00 92.81 102 ASN A O 1
ATOM 783 N N . GLU A 1 103 ? -2.004 2.804 -9.464 1.00 92.25 103 GLU A N 1
ATOM 784 C CA . GLU A 1 103 ? -1.619 4.069 -10.081 1.00 92.25 103 GLU A CA 1
ATOM 785 C C . GLU A 1 103 ? -0.454 3.850 -11.063 1.00 92.25 103 GLU A C 1
ATOM 787 O O . GLU A 1 103 ? 0.153 2.784 -11.135 1.00 92.25 103 GLU A O 1
ATOM 792 N N . THR A 1 104 ? -0.136 4.868 -11.854 1.00 90.88 104 THR A N 1
ATOM 793 C CA . THR A 1 104 ? 1.095 4.949 -12.646 1.00 90.88 104 THR A CA 1
ATOM 794 C C . THR A 1 104 ? 1.818 6.259 -12.326 1.00 90.88 104 THR A C 1
ATOM 796 O O . THR A 1 104 ? 2.060 7.079 -13.215 1.00 90.88 104 THR A O 1
ATOM 799 N N . ALA A 1 105 ? 2.097 6.490 -11.040 1.00 91.69 105 ALA A N 1
ATOM 800 C CA . ALA A 1 105 ? 2.782 7.683 -10.553 1.00 91.69 105 ALA A CA 1
ATOM 801 C C . ALA A 1 105 ? 4.193 7.780 -11.150 1.00 91.69 105 ALA A C 1
ATOM 803 O O . ALA A 1 105 ? 4.988 6.843 -11.058 1.00 91.69 105 ALA A O 1
ATOM 804 N N . THR A 1 106 ? 4.546 8.930 -11.721 1.00 89.00 106 THR A N 1
ATOM 805 C CA . THR A 1 106 ? 5.872 9.150 -12.326 1.00 89.00 106 THR A CA 1
ATOM 806 C C . THR A 1 106 ? 6.942 9.586 -11.318 1.00 89.00 106 THR A C 1
ATOM 808 O O . THR A 1 106 ? 8.086 9.811 -11.706 1.00 89.00 106 THR A O 1
ATOM 811 N N . GLY A 1 107 ? 6.594 9.710 -10.033 1.00 88.62 107 GLY A N 1
ATOM 812 C CA . GLY A 1 107 ? 7.504 10.121 -8.964 1.00 88.62 107 GLY A CA 1
ATOM 813 C C . GLY A 1 107 ? 6.889 9.965 -7.574 1.00 88.62 107 GLY A C 1
ATOM 814 O O . GLY A 1 107 ? 5.673 9.814 -7.434 1.00 88.62 107 GLY A O 1
ATOM 815 N N . ALA A 1 108 ? 7.739 10.012 -6.547 1.00 90.62 108 ALA A N 1
ATOM 816 C CA . ALA A 1 108 ? 7.339 9.794 -5.160 1.00 90.62 108 ALA A CA 1
ATOM 817 C C . ALA A 1 108 ? 6.338 10.841 -4.648 1.00 90.62 108 ALA A C 1
ATOM 819 O O . ALA A 1 108 ? 5.371 10.460 -3.998 1.00 90.62 108 ALA A O 1
ATOM 820 N N . HIS A 1 109 ? 6.486 12.124 -5.004 1.00 93.44 109 HIS A N 1
ATOM 821 C CA . HIS A 1 109 ? 5.500 13.155 -4.646 1.00 93.44 109 HIS A CA 1
ATOM 822 C C . HIS A 1 109 ? 4.082 12.868 -5.156 1.00 93.44 109 HIS A C 1
ATOM 824 O O . HIS A 1 109 ? 3.119 13.238 -4.490 1.00 93.44 109 HIS A O 1
ATOM 830 N N . TRP A 1 110 ? 3.919 12.227 -6.321 1.00 96.19 110 TRP A N 1
ATOM 831 C CA . TRP A 1 110 ? 2.588 11.870 -6.828 1.00 96.19 110 TRP A CA 1
ATOM 832 C C . TRP A 1 110 ? 1.967 10.749 -6.000 1.00 96.19 110 TRP A C 1
ATOM 834 O O . TRP A 1 110 ? 0.844 10.898 -5.524 1.00 96.19 110 TRP A O 1
ATOM 844 N N . ALA A 1 111 ? 2.740 9.695 -5.739 1.00 95.44 111 ALA A N 1
ATOM 845 C CA . ALA A 1 111 ? 2.313 8.581 -4.901 1.00 95.44 111 ALA A CA 1
ATOM 846 C C . ALA A 1 111 ? 1.996 9.046 -3.461 1.00 95.44 111 ALA A C 1
ATOM 848 O O . ALA A 1 111 ? 0.962 8.682 -2.901 1.00 95.44 111 ALA A O 1
ATOM 849 N N . GLN A 1 112 ? 2.824 9.930 -2.892 1.00 97.25 112 GLN A N 1
ATOM 850 C CA . GLN A 1 112 ? 2.571 10.547 -1.587 1.00 97.25 112 GLN A CA 1
ATOM 851 C C . GLN A 1 112 ? 1.301 11.404 -1.606 1.00 97.25 112 GLN A C 1
ATOM 853 O O . GLN A 1 112 ? 0.483 11.306 -0.700 1.00 97.25 112 GLN A O 1
ATOM 858 N N . LYS A 1 113 ? 1.070 12.196 -2.659 1.00 97.75 113 LYS A N 1
ATOM 859 C CA . LYS A 1 113 ? -0.147 13.009 -2.780 1.00 97.75 113 LYS A CA 1
ATOM 860 C C . LYS A 1 113 ? -1.421 12.162 -2.820 1.00 97.75 113 LYS A C 1
ATOM 862 O O . LYS A 1 113 ? -2.462 12.598 -2.316 1.00 97.75 113 LYS A O 1
ATOM 867 N N . THR A 1 114 ? -1.357 10.962 -3.396 1.00 97.56 114 THR A N 1
ATOM 868 C CA . THR A 1 114 ? -2.447 9.980 -3.332 1.00 97.56 114 THR A CA 1
ATOM 869 C C . THR A 1 114 ? -2.716 9.551 -1.885 1.00 97.56 114 THR A C 1
ATOM 871 O O . THR A 1 114 ? -3.875 9.570 -1.462 1.00 97.56 114 THR A O 1
ATOM 874 N N . LEU A 1 115 ? -1.675 9.245 -1.100 1.00 98.00 115 LEU A N 1
ATOM 875 C CA . LEU A 1 115 ? -1.807 8.916 0.327 1.00 98.00 115 LEU A CA 1
ATOM 876 C C . LEU A 1 115 ? -2.355 10.096 1.142 1.00 98.00 115 LEU A C 1
ATOM 878 O O . LEU A 1 115 ? -3.336 9.923 1.856 1.00 98.00 115 LEU A O 1
ATOM 882 N N . ASP A 1 116 ? -1.833 11.309 0.956 1.00 98.19 116 ASP A N 1
ATOM 883 C CA . ASP A 1 116 ? -2.324 12.514 1.644 1.00 98.19 116 ASP A CA 1
ATOM 884 C C . ASP A 1 116 ? -3.819 12.754 1.368 1.00 98.19 116 ASP A C 1
ATOM 886 O O . ASP A 1 116 ? -4.597 13.116 2.255 1.00 98.19 116 ASP A O 1
ATOM 890 N N . THR A 1 117 ? -4.245 12.517 0.122 1.00 98.12 117 THR A N 1
ATOM 891 C CA . THR A 1 117 ? -5.655 12.617 -0.278 1.00 98.12 117 THR A CA 1
ATOM 892 C C . THR A 1 117 ? -6.503 11.554 0.417 1.00 98.12 117 THR A C 1
ATOM 894 O O . THR A 1 117 ? -7.618 11.847 0.860 1.00 98.12 117 THR A O 1
ATOM 897 N N . LEU A 1 118 ? -5.983 10.330 0.534 1.00 97.56 118 LEU A N 1
ATOM 898 C CA . LEU A 1 118 ? -6.635 9.256 1.268 1.00 97.56 118 LEU A CA 1
ATOM 899 C C . LEU A 1 118 ? -6.766 9.609 2.756 1.00 97.56 118 LEU A C 1
ATOM 901 O O . LEU A 1 118 ? -7.850 9.460 3.313 1.00 97.56 118 LEU A O 1
ATOM 905 N N . TRP A 1 119 ? -5.721 10.141 3.387 1.00 97.81 119 TRP A N 1
ATOM 906 C CA . TRP A 1 119 ? -5.744 10.565 4.791 1.00 97.81 119 TRP A CA 1
ATOM 907 C C . TRP A 1 119 ? -6.784 11.660 5.036 1.00 97.81 119 TRP A C 1
ATOM 909 O O . TRP A 1 119 ? -7.637 11.506 5.911 1.00 97.81 119 TRP A O 1
ATOM 919 N N . ALA A 1 120 ? -6.828 12.685 4.181 1.00 97.44 120 ALA A N 1
ATOM 920 C CA . ALA A 1 120 ? -7.863 13.716 4.244 1.00 97.44 120 ALA A CA 1
ATOM 921 C C . ALA A 1 120 ? -9.284 13.150 4.050 1.00 97.44 120 ALA A C 1
ATOM 923 O O . ALA A 1 120 ? -10.251 13.648 4.633 1.00 97.44 120 ALA A O 1
ATOM 924 N N . TYR A 1 121 ? -9.443 12.107 3.230 1.00 95.56 121 TYR A N 1
ATOM 925 C CA . TYR A 1 121 ? -10.714 11.398 3.096 1.00 95.56 121 TYR A CA 1
ATOM 926 C C . TYR A 1 121 ? -11.080 10.630 4.374 1.00 95.56 121 TYR A C 1
ATOM 928 O O . TYR A 1 121 ? -12.221 10.740 4.827 1.00 95.56 121 TYR A O 1
ATOM 936 N N . LEU A 1 122 ? -10.135 9.916 4.992 1.00 94.69 122 LEU A N 1
ATOM 937 C CA . LEU A 1 122 ? -10.371 9.195 6.246 1.00 94.69 122 LEU A CA 1
ATOM 938 C C . LEU A 1 122 ? -10.779 10.137 7.382 1.00 94.69 122 LEU A C 1
ATOM 940 O O . LEU A 1 122 ? -11.694 9.807 8.135 1.00 94.69 122 LEU A O 1
ATOM 944 N N . ASP A 1 123 ? -10.171 11.320 7.474 1.00 94.38 123 ASP A N 1
ATOM 945 C CA . ASP A 1 123 ? -10.562 12.337 8.457 1.00 94.38 123 ASP A CA 1
ATOM 946 C C . ASP A 1 123 ? -12.022 12.764 8.275 1.00 94.38 123 ASP A C 1
ATOM 948 O O . ASP A 1 123 ? -12.776 12.885 9.243 1.00 94.38 123 ASP A O 1
ATOM 952 N N . ARG A 1 124 ? -12.467 12.925 7.022 1.00 93.50 124 ARG A N 1
ATOM 953 C CA . ARG A 1 124 ? -13.869 13.234 6.715 1.00 93.50 124 ARG A CA 1
ATOM 954 C C . ARG A 1 124 ? -14.803 12.086 7.069 1.00 93.50 124 ARG A C 1
ATOM 956 O O . ARG A 1 124 ? -15.881 12.352 7.587 1.00 93.50 124 ARG A O 1
ATOM 963 N N . VAL A 1 125 ? -14.414 10.839 6.798 1.00 91.62 125 VAL A N 1
ATOM 964 C CA . VAL A 1 125 ? -15.209 9.658 7.169 1.00 91.62 125 VAL A CA 1
ATOM 965 C C . VAL A 1 125 ? -15.355 9.573 8.687 1.00 91.62 125 VAL A C 1
ATOM 967 O O . VAL A 1 125 ? -16.471 9.438 9.174 1.00 91.62 125 VAL A O 1
ATOM 970 N N . LYS A 1 126 ? -14.261 9.741 9.440 1.00 89.88 126 LYS A N 1
ATOM 971 C CA . LYS A 1 126 ? -14.264 9.735 10.914 1.00 89.88 126 LYS A CA 1
ATOM 972 C C . LYS A 1 126 ? -15.089 10.875 11.516 1.00 89.88 126 LYS A C 1
ATOM 974 O O . LYS A 1 126 ? -15.657 10.714 12.593 1.00 89.88 126 LYS A O 1
ATOM 979 N N . ALA A 1 127 ? -15.156 12.021 10.840 1.00 90.69 127 ALA A 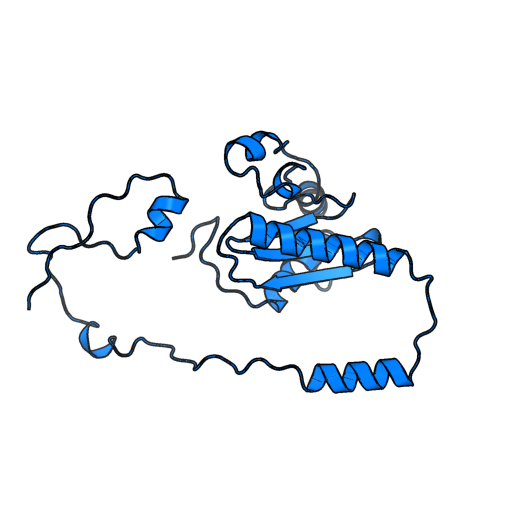N 1
ATOM 980 C CA . ALA A 1 127 ? -15.962 13.159 11.275 1.00 90.69 127 ALA A CA 1
ATOM 981 C C . ALA A 1 127 ? -17.474 12.956 11.059 1.00 90.69 127 ALA A C 1
ATOM 983 O O . ALA A 1 127 ? -18.280 13.618 11.716 1.00 90.69 127 ALA A O 1
ATOM 984 N N . VAL A 1 128 ? -17.877 12.063 10.149 1.00 85.50 128 VAL A N 1
ATOM 985 C CA . VAL A 1 128 ? -19.285 11.711 9.953 1.00 85.50 128 VAL A CA 1
ATOM 986 C C . VAL A 1 128 ? -19.693 10.738 11.058 1.00 85.50 128 VAL A C 1
ATOM 988 O O . VAL A 1 128 ? -19.246 9.596 11.100 1.00 85.50 128 VAL A O 1
ATOM 991 N N . GLN A 1 129 ? -20.556 11.190 11.972 1.00 67.81 129 GLN A N 1
ATOM 992 C CA . GLN A 1 129 ? -21.204 10.293 12.930 1.00 67.81 129 GLN A CA 1
ATOM 993 C C . GLN A 1 129 ? -22.003 9.234 12.172 1.00 67.81 129 GLN A C 1
ATOM 995 O O . GLN A 1 129 ? -22.616 9.559 11.157 1.00 67.81 129 GLN A O 1
ATOM 1000 N N . HIS A 1 130 ? -21.996 7.993 12.667 1.00 69.00 130 HIS A N 1
ATOM 1001 C CA . HIS A 1 130 ? -22.732 6.877 12.078 1.00 69.00 130 HIS A CA 1
ATOM 1002 C C . HIS A 1 130 ? -24.174 7.297 11.761 1.00 69.00 130 HIS A C 1
ATOM 1004 O O . HIS A 1 130 ? -24.987 7.517 12.659 1.00 69.00 130 HIS A O 1
ATOM 1010 N N . VAL A 1 131 ? -24.450 7.477 10.473 1.00 78.00 131 VAL A N 1
ATOM 1011 C CA . VAL A 1 131 ? -25.761 7.843 9.943 1.00 78.00 131 VAL A CA 1
ATOM 1012 C C . VAL A 1 131 ? -26.426 6.577 9.444 1.00 78.00 131 VAL A C 1
ATOM 1014 O O . VAL A 1 131 ? -25.778 5.756 8.794 1.00 78.00 131 VAL A O 1
ATOM 1017 N N . GLU A 1 132 ? -27.718 6.431 9.733 1.00 86.00 132 GLU A N 1
ATOM 1018 C CA . GLU A 1 132 ? -28.510 5.356 9.143 1.00 86.00 132 GLU A CA 1
ATOM 1019 C C . GLU A 1 132 ? -28.404 5.401 7.615 1.00 86.00 132 GLU A C 1
ATOM 1021 O O . GLU A 1 132 ? -28.393 6.474 6.997 1.00 86.00 132 GLU A O 1
ATOM 1026 N N . GLU A 1 133 ? -28.311 4.221 7.003 1.00 87.88 133 GLU A N 1
ATOM 1027 C CA . GLU A 1 133 ? -28.243 4.104 5.555 1.00 87.88 133 GLU A CA 1
ATOM 1028 C C . GLU A 1 133 ? -29.497 4.721 4.929 1.00 87.88 133 GLU A C 1
ATOM 1030 O O . GLU A 1 133 ? -30.624 4.327 5.221 1.00 87.88 133 GLU A O 1
ATOM 1035 N N . ASN A 1 134 ? -29.303 5.690 4.036 1.00 92.62 134 ASN A N 1
ATOM 1036 C CA . ASN A 1 134 ? -30.395 6.254 3.258 1.00 92.62 134 ASN A CA 1
ATOM 1037 C C . ASN A 1 134 ? -30.649 5.361 2.027 1.00 92.62 134 ASN A C 1
ATOM 1039 O O . ASN A 1 134 ? -29.807 5.359 1.118 1.00 92.62 134 ASN A O 1
ATOM 1043 N N . PRO A 1 135 ? -31.803 4.667 1.924 1.00 95.31 135 PRO A N 1
ATOM 1044 C CA . PRO A 1 135 ? -32.041 3.699 0.851 1.00 95.31 135 PRO A CA 1
ATOM 1045 C C . PRO A 1 135 ? -32.006 4.320 -0.549 1.00 95.31 135 PRO A C 1
ATOM 1047 O O . PRO A 1 135 ? -31.587 3.677 -1.512 1.00 95.31 135 PRO A O 1
ATOM 1050 N N . GLU A 1 136 ? -32.415 5.585 -0.681 1.00 96.44 136 GLU A N 1
ATOM 1051 C CA . GLU A 1 136 ? -32.388 6.296 -1.958 1.00 96.44 136 GLU A CA 1
ATOM 1052 C C . GLU A 1 136 ? -30.948 6.591 -2.396 1.00 96.44 136 GLU A C 1
ATOM 1054 O O . GLU A 1 136 ? -30.584 6.348 -3.550 1.00 96.44 136 GLU A O 1
ATOM 1059 N N . GLN A 1 137 ? -30.105 7.084 -1.483 1.00 93.56 137 GLN A N 1
ATOM 1060 C CA . GLN A 1 137 ? -28.698 7.360 -1.788 1.00 93.56 137 GLN A CA 1
ATOM 1061 C C . GLN A 1 137 ? -27.916 6.067 -2.045 1.00 93.56 137 GLN A C 1
ATOM 1063 O O . GLN A 1 137 ? -27.131 6.014 -2.993 1.00 93.56 137 GLN A O 1
ATOM 1068 N N . ALA A 1 138 ? -28.186 5.009 -1.277 1.00 93.38 138 ALA A N 1
ATOM 1069 C CA . ALA A 1 138 ? -27.613 3.684 -1.493 1.00 93.38 138 ALA A CA 1
ATOM 1070 C C . ALA A 1 138 ? -27.983 3.126 -2.878 1.00 93.38 138 ALA A C 1
ATOM 1072 O O . ALA A 1 138 ? -27.110 2.700 -3.638 1.00 93.38 138 ALA A O 1
ATOM 1073 N N . ALA A 1 139 ? -29.257 3.218 -3.280 1.00 95.62 139 ALA A N 1
ATOM 1074 C CA . ALA A 1 139 ? -29.706 2.785 -4.605 1.00 95.62 139 ALA A CA 1
ATOM 1075 C C . ALA A 1 139 ? -29.071 3.601 -5.748 1.00 95.62 139 ALA A C 1
ATOM 1077 O O . ALA A 1 139 ? -28.703 3.041 -6.793 1.00 95.62 139 ALA A O 1
ATOM 1078 N N . ARG A 1 140 ? -28.900 4.919 -5.559 1.00 95.56 140 ARG A N 1
ATOM 1079 C CA . ARG A 1 140 ? -28.184 5.795 -6.505 1.00 95.56 140 ARG A CA 1
ATOM 1080 C C . ARG A 1 140 ? -26.715 5.389 -6.632 1.00 95.56 140 ARG A C 1
ATOM 1082 O O . ARG A 1 140 ? -26.221 5.265 -7.755 1.00 95.56 140 ARG A O 1
ATOM 1089 N N . LEU A 1 141 ? -26.036 5.132 -5.513 1.00 93.88 141 LEU A N 1
ATOM 1090 C CA . LEU A 1 141 ? -24.645 4.676 -5.494 1.00 93.88 141 LEU A CA 1
ATOM 1091 C C . LEU A 1 141 ? -24.491 3.316 -6.184 1.00 93.88 141 LEU A C 1
ATOM 1093 O O . LEU A 1 141 ? -23.678 3.197 -7.099 1.00 93.88 141 LEU A O 1
ATOM 1097 N N . ALA A 1 142 ? -25.319 2.329 -5.835 1.00 93.81 142 ALA A N 1
ATOM 1098 C CA . ALA A 1 142 ? -25.306 1.004 -6.457 1.00 93.81 142 ALA A CA 1
ATOM 1099 C C . ALA A 1 142 ? -25.519 1.082 -7.977 1.00 93.81 142 ALA A C 1
ATOM 1101 O O . ALA A 1 142 ? -24.864 0.388 -8.755 1.00 93.81 142 ALA A O 1
ATOM 1102 N N . THR A 1 143 ? -26.407 1.974 -8.424 1.00 94.44 143 THR A N 1
ATOM 1103 C CA . THR A 1 143 ? -26.613 2.224 -9.853 1.00 94.44 143 THR A CA 1
ATOM 1104 C C . THR A 1 143 ? -25.375 2.824 -10.497 1.00 94.44 143 THR A C 1
ATOM 1106 O O . THR A 1 143 ? -24.960 2.336 -11.542 1.00 94.44 143 THR A O 1
ATOM 1109 N N . ARG A 1 144 ? -24.736 3.824 -9.882 1.00 94.19 144 ARG A N 1
ATOM 1110 C CA . ARG A 1 144 ? -23.483 4.392 -10.395 1.00 94.19 144 ARG A CA 1
ATOM 1111 C C . ARG A 1 144 ? -22.378 3.339 -10.488 1.00 94.19 144 ARG A C 1
ATOM 1113 O O . ARG A 1 144 ? -21.746 3.238 -11.533 1.00 94.19 144 ARG A O 1
ATOM 1120 N N . MET A 1 145 ? -22.178 2.539 -9.441 1.00 92.44 145 MET A N 1
ATOM 1121 C CA . MET A 1 145 ? -21.130 1.512 -9.393 1.00 92.44 145 MET A CA 1
ATOM 1122 C C . MET A 1 145 ? -21.267 0.477 -10.515 1.00 92.44 145 MET A C 1
ATOM 1124 O O . MET A 1 145 ? -20.261 0.098 -11.101 1.00 92.44 145 MET A O 1
ATOM 1128 N N . ARG A 1 146 ? -22.495 0.096 -10.900 1.00 90.06 146 ARG A N 1
ATOM 1129 C CA . ARG A 1 146 ? -22.742 -0.814 -12.039 1.00 90.06 146 ARG A CA 1
ATOM 1130 C C . ARG A 1 146 ? -22.299 -0.272 -13.403 1.00 90.06 146 ARG A C 1
ATOM 1132 O O . ARG A 1 146 ? -22.142 -1.057 -14.330 1.00 90.06 146 ARG A O 1
ATOM 1139 N N . HIS A 1 147 ? -22.125 1.042 -13.538 1.00 87.31 147 HIS A N 1
ATOM 1140 C CA . HIS A 1 147 ? -21.741 1.689 -14.799 1.00 87.31 147 HIS A CA 1
ATOM 1141 C C . HIS A 1 147 ? -20.284 2.165 -14.814 1.00 87.31 147 HIS A C 1
ATOM 1143 O O . HIS A 1 147 ? -19.802 2.613 -15.853 1.00 87.31 147 HIS A O 1
ATOM 1149 N N . LEU A 1 148 ? -19.579 2.102 -13.681 1.00 87.38 148 LEU A N 1
ATOM 1150 C CA . LEU A 1 148 ? -18.164 2.449 -13.622 1.00 87.38 148 LEU A CA 1
ATOM 1151 C C . LEU A 1 148 ? -17.344 1.271 -14.150 1.00 87.38 148 LEU A C 1
ATOM 1153 O O . LEU A 1 148 ? -17.073 0.316 -13.432 1.00 87.38 148 LEU A O 1
ATOM 1157 N N . ALA A 1 149 ? -16.947 1.357 -15.416 1.00 80.06 149 ALA A N 1
ATOM 1158 C CA . ALA A 1 149 ? -16.017 0.428 -16.036 1.00 80.06 149 ALA A CA 1
ATOM 1159 C C . ALA A 1 149 ? -14.949 1.209 -16.802 1.00 80.06 149 ALA A C 1
ATOM 1161 O O . ALA A 1 149 ? -15.253 2.152 -17.534 1.00 80.06 149 ALA A O 1
ATOM 1162 N N . ILE A 1 150 ? -13.696 0.790 -16.655 1.00 72.75 150 ILE A N 1
ATOM 1163 C CA . ILE A 1 150 ? -12.638 1.140 -17.599 1.00 72.75 150 ILE A CA 1
ATOM 1164 C C . ILE A 1 150 ? -12.662 0.044 -18.662 1.00 72.75 150 ILE A C 1
ATOM 1166 O O . ILE A 1 150 ? -12.756 -1.137 -18.322 1.00 72.75 150 ILE A O 1
ATOM 1170 N N . ALA A 1 151 ? -12.635 0.417 -19.943 1.00 78.38 151 ALA A N 1
ATOM 1171 C CA . ALA A 1 151 ? -12.574 -0.570 -21.014 1.00 78.38 151 ALA A CA 1
ATOM 1172 C C . ALA A 1 151 ? -11.368 -1.489 -20.781 1.00 78.38 151 ALA A C 1
ATOM 1174 O O . ALA A 1 151 ? -10.253 -1.004 -20.580 1.00 78.38 151 ALA A O 1
ATOM 1175 N N . ALA A 1 152 ? -11.597 -2.805 -20.790 1.00 74.38 152 ALA A N 1
ATOM 1176 C CA . ALA A 1 152 ? -10.504 -3.754 -20.663 1.00 74.38 152 ALA A CA 1
ATOM 1177 C C . ALA A 1 152 ? -9.484 -3.490 -21.786 1.00 74.38 152 ALA A C 1
ATOM 1179 O O . ALA A 1 152 ? -9.892 -3.284 -22.937 1.00 74.38 152 ALA A O 1
ATOM 1180 N N . PRO A 1 153 ? -8.173 -3.482 -21.487 1.00 75.00 153 PRO A N 1
ATOM 1181 C CA . PRO A 1 153 ? -7.171 -3.401 -22.536 1.00 75.00 153 PRO A CA 1
ATOM 1182 C C . PRO A 1 153 ? -7.348 -4.583 -23.493 1.00 75.00 153 PRO A C 1
ATOM 1184 O O . PRO A 1 153 ? -7.790 -5.664 -23.097 1.00 75.00 153 PRO A O 1
ATOM 1187 N N . VAL A 1 154 ? -7.004 -4.387 -24.767 1.00 80.94 154 VAL A N 1
ATOM 1188 C CA . VAL A 1 154 ? -7.073 -5.462 -25.764 1.00 80.94 154 VAL A CA 1
ATOM 1189 C C . VAL A 1 154 ? -6.192 -6.620 -25.295 1.00 80.94 154 VAL A C 1
ATOM 1191 O O . VAL A 1 154 ? -4.974 -6.478 -25.188 1.00 80.94 154 VAL A O 1
ATOM 1194 N N . PHE A 1 155 ? -6.806 -7.770 -25.014 1.00 80.50 155 PHE A N 1
ATOM 1195 C CA . PHE A 1 155 ? -6.075 -8.971 -24.631 1.00 80.50 155 PHE A CA 1
ATOM 1196 C C . PHE A 1 155 ? -5.285 -9.496 -25.835 1.00 80.50 155 PHE A C 1
ATOM 1198 O O . PHE A 1 155 ? -5.849 -10.044 -26.781 1.00 80.50 155 PHE A O 1
ATOM 1205 N N . ALA A 1 156 ? -3.967 -9.325 -25.791 1.00 83.25 156 ALA A N 1
ATOM 1206 C CA . ALA A 1 156 ? -3.031 -9.840 -26.780 1.00 83.25 156 ALA A CA 1
ATOM 1207 C C . ALA A 1 156 ? -2.008 -10.734 -26.060 1.00 83.25 156 ALA A C 1
ATOM 1209 O O . ALA A 1 156 ? -0.965 -10.244 -25.627 1.00 83.25 156 ALA A O 1
ATOM 1210 N N . PRO A 1 157 ? -2.279 -12.045 -25.905 1.00 82.62 157 PRO A N 1
ATOM 1211 C CA . PRO A 1 157 ? -1.420 -12.941 -25.123 1.00 82.62 157 PRO A CA 1
ATOM 1212 C C . PRO A 1 157 ? -0.024 -13.120 -25.734 1.00 82.62 157 PRO A C 1
ATOM 1214 O O . PRO A 1 157 ? 0.882 -13.638 -25.087 1.00 82.62 157 PRO A O 1
ATOM 1217 N N . PHE A 1 158 ? 0.158 -12.705 -26.989 1.00 85.31 158 PHE A N 1
ATOM 1218 C CA . PHE A 1 158 ? 1.418 -12.787 -27.705 1.00 85.31 158 PHE A CA 1
ATOM 1219 C C . PHE A 1 158 ? 1.703 -11.477 -28.432 1.00 85.31 158 PHE A C 1
ATOM 1221 O O . PHE A 1 158 ? 0.813 -10.893 -29.049 1.00 85.31 158 PHE A O 1
ATOM 1228 N N . SER A 1 159 ? 2.970 -11.061 -28.415 1.00 82.75 159 SER A N 1
ATOM 1229 C CA . SER A 1 159 ? 3.443 -9.956 -29.248 1.00 82.75 159 SER A CA 1
ATOM 1230 C C . SER A 1 159 ? 3.194 -10.259 -30.734 1.00 82.75 159 SER A C 1
ATOM 1232 O O . SER A 1 159 ? 3.451 -11.392 -31.162 1.00 82.75 159 SER A O 1
ATOM 1234 N N . PRO A 1 160 ? 2.800 -9.264 -31.553 1.00 86.81 160 PRO A N 1
ATOM 1235 C CA . PRO A 1 160 ? 2.756 -9.398 -33.010 1.00 86.81 160 PRO A CA 1
ATOM 1236 C C . PRO A 1 160 ? 4.089 -9.861 -33.620 1.00 86.81 160 PRO A C 1
ATOM 1238 O O . PRO A 1 160 ? 4.107 -10.474 -34.683 1.00 86.81 160 PRO A O 1
ATOM 1241 N N . LEU A 1 161 ? 5.211 -9.626 -32.927 1.00 85.00 161 LEU A N 1
ATOM 1242 C CA . LEU A 1 161 ? 6.548 -10.044 -33.359 1.00 85.00 161 LEU A CA 1
ATOM 1243 C C . LEU A 1 161 ? 6.846 -11.526 -33.091 1.00 85.00 161 LEU A C 1
ATOM 1245 O O . LEU A 1 161 ? 7.888 -12.023 -33.519 1.00 85.00 161 LEU A O 1
ATOM 1249 N N . ARG A 1 162 ? 5.964 -12.260 -32.398 1.00 89.38 162 ARG A N 1
ATOM 1250 C CA . ARG A 1 162 ? 6.224 -13.650 -31.998 1.00 89.38 162 ARG A CA 1
ATOM 1251 C C . ARG A 1 162 ? 6.568 -14.539 -33.190 1.00 89.38 162 ARG A C 1
ATOM 1253 O O . ARG A 1 162 ? 7.545 -15.268 -33.107 1.00 89.38 162 ARG A O 1
ATOM 1260 N N . SER A 1 163 ? 5.818 -14.482 -34.291 1.00 89.12 163 SER A N 1
ATOM 1261 C CA . SER A 1 163 ? 6.107 -15.295 -35.487 1.00 89.12 163 SER A CA 1
ATOM 1262 C C . SER A 1 163 ? 7.432 -14.918 -36.157 1.00 89.12 163 SER A C 1
ATOM 1264 O O . SER A 1 163 ? 8.088 -15.769 -36.751 1.00 89.12 163 SER A O 1
ATOM 1266 N N . ALA A 1 164 ? 7.850 -13.656 -36.038 1.00 86.00 164 ALA A N 1
ATOM 1267 C CA . ALA A 1 164 ? 9.090 -13.160 -36.617 1.00 86.00 164 ALA A CA 1
ATOM 1268 C C . ALA A 1 164 ? 10.334 -13.532 -35.794 1.00 86.00 164 ALA A C 1
ATOM 1270 O O . ALA A 1 164 ? 11.422 -13.558 -36.368 1.00 86.00 164 ALA A O 1
ATOM 1271 N N . ILE A 1 165 ? 10.182 -13.812 -34.495 1.00 88.44 165 ILE A N 1
ATOM 1272 C CA . ILE A 1 165 ? 11.285 -14.053 -33.547 1.00 88.44 165 ILE A CA 1
ATOM 1273 C C . ILE A 1 165 ? 11.351 -15.520 -33.101 1.00 88.44 165 ILE A C 1
ATOM 1275 O O . ILE A 1 165 ? 12.436 -16.082 -32.967 1.00 88.44 165 ILE A O 1
ATOM 1279 N N . ASN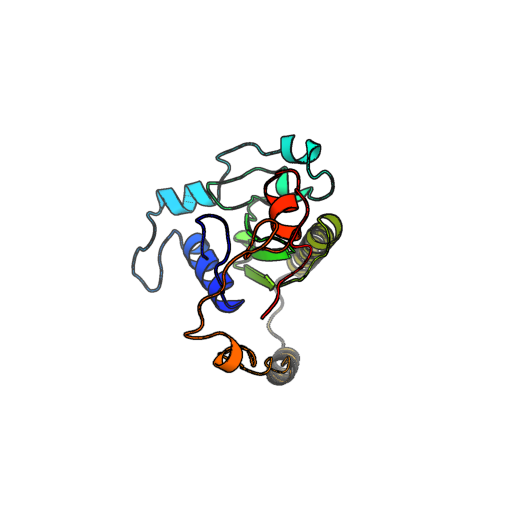 A 1 166 ? 10.203 -16.151 -32.849 1.00 90.19 166 ASN A N 1
ATOM 1280 C CA . ASN A 1 166 ? 10.139 -17.465 -32.219 1.00 90.19 166 ASN A CA 1
ATOM 1281 C C . ASN A 1 166 ? 10.789 -18.540 -33.103 1.00 90.19 166 ASN A C 1
ATOM 1283 O O . ASN A 1 166 ? 10.462 -18.664 -34.281 1.00 90.19 166 ASN A O 1
ATOM 1287 N N . GLY A 1 167 ? 11.698 -19.324 -32.524 1.00 90.06 167 GLY A N 1
ATOM 1288 C CA . GLY A 1 167 ? 12.447 -20.359 -33.242 1.00 90.06 167 GLY A CA 1
ATOM 1289 C C . GLY A 1 167 ? 13.616 -19.846 -34.091 1.00 90.06 167 GLY A C 1
ATOM 1290 O O . GLY A 1 167 ? 14.282 -20.659 -34.727 1.00 90.06 167 GLY A O 1
ATOM 1291 N N . LYS A 1 168 ? 13.900 -18.536 -34.100 1.00 89.06 168 LYS A N 1
ATOM 1292 C CA . LYS A 1 168 ? 15.099 -17.987 -34.746 1.00 89.06 168 LYS A CA 1
ATOM 1293 C C . LYS A 1 168 ? 16.247 -17.852 -33.751 1.00 89.06 168 LYS A C 1
ATOM 1295 O O . LYS A 1 168 ? 16.039 -17.518 -32.586 1.00 89.06 168 LYS A O 1
ATOM 1300 N N . MET A 1 169 ? 17.463 -18.094 -34.232 1.00 86.69 169 MET A N 1
ATOM 1301 C CA . MET A 1 169 ? 18.691 -17.817 -33.492 1.00 86.69 169 MET A CA 1
ATOM 1302 C C . MET A 1 169 ? 19.230 -16.450 -33.892 1.00 86.69 169 MET A C 1
ATOM 1304 O O . MET A 1 169 ? 19.304 -16.135 -35.076 1.00 86.69 169 MET A O 1
ATOM 1308 N N . PHE A 1 170 ? 19.632 -15.668 -32.897 1.00 79.56 170 PHE A N 1
ATOM 1309 C CA . PHE A 1 170 ? 20.240 -14.358 -33.088 1.00 79.56 170 PHE A CA 1
ATOM 1310 C C . PHE A 1 170 ? 21.651 -14.388 -32.507 1.00 79.56 170 PHE A C 1
ATOM 1312 O O . PHE A 1 170 ? 21.854 -14.896 -31.402 1.00 79.56 170 PHE A O 1
ATOM 1319 N N . ALA A 1 171 ? 22.616 -13.843 -33.244 1.00 84.25 171 ALA A N 1
ATOM 1320 C CA . ALA A 1 171 ? 23.980 -13.652 -32.771 1.00 84.25 171 ALA A CA 1
ATOM 1321 C C . ALA A 1 171 ? 24.237 -12.157 -32.576 1.00 84.25 171 ALA A C 1
ATOM 1323 O O . ALA A 1 171 ? 23.942 -11.345 -33.449 1.00 84.25 171 ALA A O 1
ATOM 1324 N N . VAL A 1 172 ? 24.796 -11.790 -31.425 1.00 82.81 172 VAL A N 1
ATOM 1325 C CA . VAL A 1 172 ? 25.249 -10.418 -31.188 1.00 82.81 172 VAL A CA 1
ATOM 1326 C C . VAL A 1 172 ? 26.570 -10.236 -31.928 1.00 82.81 172 VAL A C 1
ATOM 1328 O O . VAL A 1 172 ? 27.578 -10.819 -31.538 1.00 82.81 172 VAL A O 1
ATOM 1331 N N . THR A 1 173 ? 26.568 -9.455 -33.005 1.00 80.44 173 THR A N 1
ATOM 1332 C CA . THR A 1 173 ? 27.762 -9.206 -33.833 1.00 80.44 173 THR A CA 1
ATOM 1333 C C . THR A 1 173 ? 28.610 -8.045 -33.309 1.00 80.44 173 THR A C 1
ATOM 1335 O O . THR A 1 173 ? 29.818 -8.010 -33.541 1.00 80.44 173 THR A O 1
ATOM 1338 N N . LYS A 1 174 ? 28.006 -7.118 -32.553 1.00 77.19 174 LYS A N 1
ATOM 1339 C CA . LYS A 1 174 ? 28.674 -6.014 -31.850 1.00 77.19 174 LYS A CA 1
ATOM 1340 C C . LYS A 1 174 ? 27.863 -5.611 -30.606 1.00 77.19 174 LYS A C 1
ATOM 1342 O O . LYS A 1 174 ? 26.637 -5.613 -30.638 1.00 77.19 174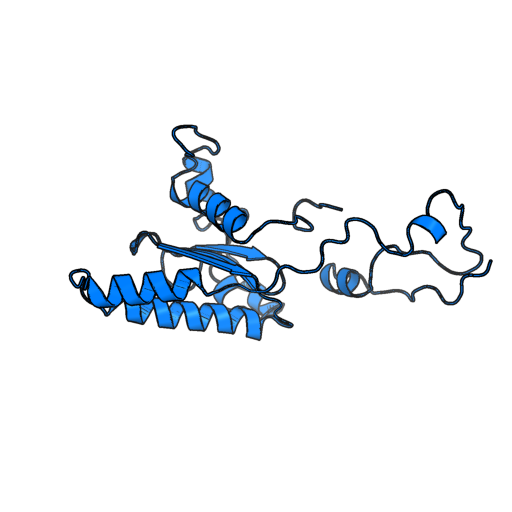 LYS A O 1
ATOM 1347 N N . GLY A 1 175 ? 28.533 -5.239 -29.512 1.00 74.62 175 GLY A N 1
ATOM 1348 C CA . GLY A 1 175 ? 27.882 -4.772 -28.275 1.00 74.62 175 GLY A CA 1
ATOM 1349 C C . GLY A 1 175 ? 27.357 -5.894 -27.363 1.00 74.62 175 GLY A C 1
ATOM 1350 O O . GLY A 1 175 ? 27.880 -7.008 -27.371 1.00 74.62 175 GLY A O 1
ATOM 1351 N N . ARG A 1 176 ? 26.343 -5.596 -26.534 1.00 67.75 176 ARG A N 1
ATOM 1352 C CA . ARG A 1 176 ? 25.663 -6.558 -25.640 1.00 67.75 176 ARG A CA 1
ATOM 1353 C C . ARG A 1 176 ? 24.146 -6.489 -25.813 1.00 67.75 176 ARG A C 1
ATOM 1355 O O . ARG A 1 176 ? 23.563 -5.415 -25.707 1.00 67.75 176 ARG A O 1
ATOM 1362 N N . LEU A 1 177 ? 23.505 -7.646 -25.973 1.00 69.56 177 LEU A N 1
ATOM 1363 C CA . LEU A 1 177 ? 22.050 -7.781 -25.883 1.00 69.56 177 LEU A CA 1
ATOM 1364 C C . LEU A 1 177 ? 21.616 -7.750 -24.411 1.00 69.56 177 LEU A C 1
ATOM 1366 O O . LEU A 1 177 ? 22.058 -8.578 -23.614 1.00 69.56 177 LEU A O 1
ATOM 1370 N N . ARG A 1 178 ? 20.724 -6.819 -24.060 1.00 63.44 178 ARG A N 1
ATOM 1371 C CA . ARG A 1 178 ? 20.021 -6.790 -22.770 1.00 63.44 178 ARG A CA 1
ATOM 1372 C C . ARG A 1 178 ? 18.521 -6.890 -23.032 1.00 63.44 178 ARG A C 1
ATOM 1374 O O . ARG A 1 178 ? 18.002 -6.204 -23.902 1.00 63.44 178 ARG A O 1
ATOM 1381 N N . LEU A 1 179 ? 17.827 -7.736 -22.274 1.00 62.09 179 LEU A N 1
ATOM 1382 C CA . LEU A 1 179 ? 16.369 -7.915 -22.358 1.00 62.09 179 LEU A CA 1
ATOM 1383 C C . LEU A 1 179 ? 15.602 -6.981 -21.400 1.00 62.09 179 LEU A C 1
ATOM 1385 O O . LEU A 1 179 ? 14.425 -7.200 -21.130 1.00 62.09 179 LEU A O 1
ATOM 1389 N N . TRP A 1 180 ? 16.273 -5.955 -20.871 1.00 56.38 180 TRP A N 1
ATOM 1390 C CA . TRP A 1 180 ? 15.738 -5.016 -19.885 1.00 56.38 180 TRP A CA 1
ATOM 1391 C C . TRP A 1 180 ? 15.883 -3.587 -20.409 1.00 56.38 180 TRP A C 1
ATOM 1393 O O . TRP A 1 180 ? 16.905 -3.263 -21.015 1.00 56.38 180 TRP A O 1
ATOM 1403 N N . ASN A 1 181 ? 14.883 -2.738 -20.163 1.00 47.12 181 ASN A N 1
ATOM 1404 C CA . ASN A 1 181 ? 14.969 -1.302 -20.437 1.00 47.12 181 ASN A CA 1
ATOM 1405 C C . ASN A 1 181 ? 15.850 -0.608 -19.373 1.00 47.12 181 ASN A C 1
ATOM 1407 O O . ASN A 1 181 ? 15.883 -1.044 -18.219 1.00 47.12 181 ASN A O 1
ATOM 1411 N N . GLU A 1 182 ? 16.517 0.487 -19.743 1.00 47.47 182 GLU A N 1
ATOM 1412 C CA . GLU A 1 182 ? 17.377 1.322 -18.887 1.00 47.47 182 GLU A CA 1
ATOM 1413 C C . GLU A 1 182 ? 16.700 1.733 -17.563 1.00 47.47 182 GLU A C 1
ATOM 1415 O O . GLU A 1 182 ? 17.372 1.8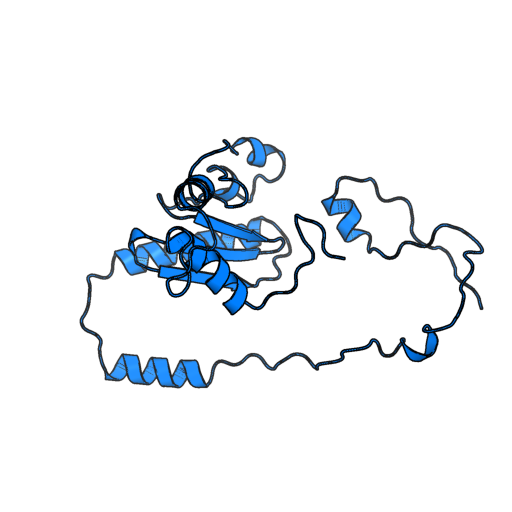37 -16.538 1.00 47.47 182 GLU A O 1
ATOM 1420 N N . GLY A 1 183 ? 15.365 1.847 -17.542 1.00 44.47 183 GLY A N 1
ATOM 1421 C CA . GLY A 1 183 ? 14.584 2.215 -16.352 1.00 44.47 183 GLY A CA 1
ATOM 1422 C C . GLY A 1 183 ? 14.659 1.239 -15.164 1.00 44.47 183 GLY A C 1
ATOM 1423 O O . GLY A 1 183 ? 14.439 1.649 -14.027 1.00 44.47 183 GLY A O 1
ATOM 1424 N N . MET A 1 184 ? 15.008 -0.036 -15.377 1.00 43.41 184 MET A N 1
ATOM 1425 C CA . MET A 1 184 ? 15.263 -0.969 -14.261 1.00 43.41 184 MET A CA 1
ATOM 1426 C C . MET A 1 184 ? 16.689 -0.837 -13.707 1.00 43.41 184 MET A C 1
ATOM 1428 O O . MET A 1 184 ? 16.906 -1.106 -12.529 1.00 43.41 184 MET A O 1
ATOM 1432 N N . GLY A 1 185 ? 17.651 -0.382 -14.520 1.00 45.56 185 GLY A N 1
ATOM 1433 C CA . GLY A 1 185 ? 19.015 -0.095 -14.058 1.00 45.56 185 GLY A CA 1
ATOM 1434 C C . GLY A 1 185 ? 19.057 1.093 -13.093 1.00 45.56 185 GLY A C 1
ATOM 1435 O O . GLY A 1 185 ? 19.773 1.050 -12.093 1.00 45.56 185 GLY A O 1
ATOM 1436 N N . SER A 1 186 ? 18.208 2.102 -13.329 1.00 44.38 186 SER A N 1
ATOM 1437 C CA . SER A 1 186 ? 18.018 3.222 -12.400 1.00 44.38 186 SER A CA 1
ATOM 1438 C C . SER A 1 186 ? 17.358 2.814 -11.080 1.00 44.38 186 SER A C 1
ATOM 1440 O O . SER A 1 186 ? 17.670 3.405 -10.053 1.00 44.38 186 SER A O 1
ATOM 1442 N N . LEU A 1 187 ? 16.496 1.789 -11.077 1.00 41.75 187 LEU A N 1
ATOM 1443 C CA . LEU A 1 187 ? 15.854 1.278 -9.856 1.00 41.75 187 LEU A CA 1
ATOM 1444 C C . LEU A 1 187 ? 16.802 0.431 -8.991 1.00 41.75 187 LEU A C 1
ATOM 1446 O O . LEU A 1 187 ? 16.630 0.374 -7.779 1.00 41.75 187 LEU A O 1
ATOM 1450 N N . SER A 1 188 ? 17.813 -0.207 -9.588 1.00 46.28 188 SER A N 1
ATOM 1451 C CA . SER A 1 188 ? 18.788 -1.041 -8.870 1.00 46.28 188 SER A CA 1
ATOM 1452 C C . SER A 1 188 ? 20.076 -0.305 -8.470 1.00 46.28 188 SER A C 1
ATOM 1454 O O . SER A 1 188 ? 21.005 -0.945 -7.983 1.00 46.28 188 SER A O 1
ATOM 1456 N N . GLY A 1 189 ? 20.187 1.003 -8.741 1.00 38.78 189 GLY A N 1
ATOM 1457 C CA . GLY A 1 189 ? 21.398 1.794 -8.474 1.00 38.78 189 GLY A CA 1
ATOM 1458 C C . GLY A 1 189 ? 22.620 1.415 -9.327 1.00 38.78 189 GLY A C 1
ATOM 1459 O O . GLY A 1 189 ? 23.741 1.807 -9.005 1.00 38.78 189 GLY A O 1
ATOM 1460 N N . ALA A 1 190 ? 22.436 0.650 -10.407 1.00 44.41 190 ALA A N 1
ATOM 1461 C CA . ALA A 1 190 ? 23.527 0.227 -11.278 1.00 44.41 190 ALA A CA 1
ATOM 1462 C C . ALA A 1 190 ? 23.704 1.240 -12.417 1.00 44.41 190 ALA A C 1
ATOM 1464 O O . ALA A 1 190 ? 22.762 1.513 -13.159 1.00 44.41 190 ALA A O 1
ATOM 1465 N N . ALA A 1 191 ? 24.915 1.784 -12.580 1.00 46.81 191 ALA A N 1
ATOM 1466 C CA . ALA A 1 191 ? 25.232 2.685 -13.687 1.00 46.81 191 ALA A CA 1
ATOM 1467 C C . ALA A 1 191 ? 24.932 2.000 -15.035 1.00 46.81 191 ALA A C 1
ATOM 1469 O O . ALA A 1 191 ? 25.461 0.927 -15.342 1.00 46.81 191 ALA A O 1
ATOM 1470 N N . GLY A 1 192 ? 24.046 2.604 -15.828 1.00 50.09 192 GLY A N 1
ATOM 1471 C CA . GLY A 1 192 ? 23.690 2.105 -17.152 1.00 50.09 192 GLY A CA 1
ATOM 1472 C C . GLY A 1 192 ? 24.846 2.290 -18.134 1.00 50.09 192 GLY A C 1
ATOM 1473 O O . GLY A 1 192 ? 25.158 3.410 -18.520 1.00 50.09 192 GLY A O 1
ATOM 1474 N N . GLU A 1 193 ? 25.489 1.198 -18.548 1.00 51.06 193 GLU A N 1
ATOM 1475 C CA . GLU A 1 193 ? 26.330 1.181 -19.754 1.00 51.06 193 GLU A CA 1
ATOM 1476 C C . GLU A 1 193 ? 25.447 1.128 -21.015 1.00 51.06 193 GLU A C 1
ATOM 1478 O O . GLU A 1 193 ? 24.397 0.479 -20.998 1.00 51.06 193 GLU A O 1
ATOM 1483 N N . GLN A 1 194 ? 25.903 1.764 -22.103 1.00 47.28 194 GLN A N 1
ATOM 1484 C CA . GLN A 1 194 ? 25.177 1.928 -23.374 1.00 47.28 194 GLN A CA 1
ATOM 1485 C C . GLN A 1 194 ? 24.548 0.631 -23.924 1.00 47.28 194 GLN A C 1
ATOM 1487 O O . GLN A 1 194 ? 25.189 -0.424 -23.989 1.00 47.28 194 GLN A O 1
ATOM 1492 N N . ALA A 1 195 ? 23.289 0.740 -24.361 1.00 55.94 195 ALA A N 1
ATOM 1493 C CA . ALA A 1 195 ? 22.541 -0.306 -25.059 1.00 55.94 195 ALA A CA 1
ATOM 1494 C C . ALA A 1 195 ? 22.944 -0.449 -26.551 1.00 55.94 195 ALA A C 1
ATOM 1496 O O . ALA A 1 195 ? 23.739 0.327 -27.072 1.00 55.94 195 ALA A O 1
ATOM 1497 N N . ILE A 1 196 ? 22.415 -1.490 -27.211 1.00 51.81 196 ILE A N 1
ATOM 1498 C CA . ILE A 1 196 ? 22.753 -1.982 -28.567 1.00 51.81 196 ILE A CA 1
ATOM 1499 C C . ILE A 1 196 ? 22.892 -0.853 -29.608 1.00 51.81 196 ILE A C 1
ATOM 1501 O O . ILE A 1 196 ? 21.940 -0.115 -29.836 1.00 51.81 196 ILE A O 1
ATOM 1505 N N . GLU A 1 197 ? 24.033 -0.792 -30.308 1.00 49.09 197 GLU A N 1
ATOM 1506 C CA . GLU A 1 197 ? 24.235 0.144 -31.430 1.00 49.09 197 GLU A CA 1
ATOM 1507 C C . GLU A 1 197 ? 23.623 -0.360 -32.749 1.00 49.09 197 GLU A C 1
ATOM 1509 O O . GLU A 1 197 ? 23.023 0.430 -33.471 1.00 49.09 197 GLU A O 1
ATOM 1514 N N . THR A 1 198 ? 23.730 -1.656 -33.071 1.00 47.47 198 THR A N 1
ATOM 1515 C CA . THR A 1 198 ? 23.130 -2.260 -34.278 1.00 47.47 198 THR A CA 1
ATOM 1516 C C . THR A 1 198 ? 22.866 -3.763 -34.106 1.00 47.47 198 THR A C 1
ATOM 1518 O O . THR A 1 198 ? 23.568 -4.454 -33.368 1.00 47.47 198 THR A O 1
ATOM 1521 N N . ALA A 1 199 ? 21.856 -4.278 -34.813 1.00 44.53 199 ALA A N 1
ATOM 1522 C CA . ALA A 1 199 ? 21.612 -5.704 -35.035 1.00 44.53 199 ALA A CA 1
ATOM 1523 C C . ALA A 1 199 ? 21.296 -5.901 -36.529 1.00 44.53 199 ALA A C 1
ATOM 1525 O O . ALA A 1 199 ? 20.481 -5.154 -37.068 1.00 44.53 199 ALA A O 1
ATOM 1526 N N . GLU A 1 200 ? 21.938 -6.862 -37.196 1.00 45.88 200 GLU A N 1
ATOM 1527 C CA . GLU A 1 200 ? 21.733 -7.151 -38.628 1.00 45.88 200 GLU A CA 1
ATOM 1528 C C . GLU A 1 200 ? 21.330 -8.615 -38.869 1.00 45.88 200 GLU A C 1
ATOM 1530 O O . GLU A 1 200 ? 21.517 -9.470 -37.998 1.00 45.88 200 GLU A O 1
ATOM 1535 N N . PHE A 1 201 ? 20.715 -8.841 -40.037 1.00 53.06 201 PHE A N 1
ATOM 1536 C CA . PHE A 1 201 ? 20.040 -10.065 -40.488 1.00 53.06 201 PHE A CA 1
ATOM 1537 C C . PHE A 1 201 ? 20.982 -11.088 -41.123 1.00 53.06 201 PHE A C 1
ATOM 1539 O O . PHE A 1 201 ? 21.897 -10.665 -41.864 1.00 53.06 201 PHE A O 1
#

Organism: NCBI:txid408170